Protein AF-A0A1D6HFB8-F1 (afdb_monomer_lite)

Structure (mmCIF, N/CA/C/O backbone):
data_AF-A0A1D6HFB8-F1
#
_entry.id   AF-A0A1D6HFB8-F1
#
loop_
_atom_site.group_PDB
_atom_site.id
_atom_site.type_symbol
_atom_site.label_atom_id
_atom_site.label_alt_id
_atom_site.label_comp_id
_atom_site.label_asym_id
_atom_site.label_entity_id
_atom_site.label_seq_id
_atom_site.pdbx_PDB_ins_code
_atom_site.Cartn_x
_atom_site.Cartn_y
_atom_site.Cartn_z
_atom_site.occupancy
_atom_site.B_iso_or_equiv
_atom_site.auth_seq_id
_atom_site.auth_comp_id
_atom_site.auth_asym_id
_atom_site.auth_atom_id
_atom_site.pdbx_PDB_model_num
ATOM 1 N N . MET A 1 1 ? 4.836 16.862 -77.302 1.00 34.31 1 MET A N 1
ATOM 2 C CA . MET A 1 1 ? 4.771 17.908 -76.260 1.00 34.31 1 MET A CA 1
ATOM 3 C C . MET A 1 1 ? 4.956 17.212 -74.924 1.00 34.31 1 MET A C 1
ATOM 5 O O . MET A 1 1 ? 3.984 16.736 -74.363 1.00 34.31 1 MET A O 1
ATOM 9 N N . GLU A 1 2 ? 6.198 17.083 -74.465 1.00 32.91 2 GLU A N 1
ATOM 10 C CA . GLU A 1 2 ? 6.518 16.544 -73.139 1.00 32.91 2 GLU A CA 1
ATOM 11 C C . GLU A 1 2 ? 7.225 17.653 -72.349 1.00 32.91 2 GLU A C 1
ATOM 13 O O . GLU A 1 2 ? 8.345 18.043 -72.669 1.00 32.91 2 GLU A O 1
ATOM 18 N N . GLY A 1 3 ? 6.527 18.226 -71.368 1.00 31.00 3 GLY A N 1
ATOM 19 C CA . GLY A 1 3 ? 7.112 18.951 -70.235 1.00 31.00 3 GLY A CA 1
ATOM 20 C C . GLY A 1 3 ? 6.939 18.051 -69.008 1.00 31.00 3 GLY A C 1
ATOM 21 O O . GLY A 1 3 ? 5.962 17.320 -68.930 1.00 31.00 3 GLY A O 1
ATOM 22 N N . GLY A 1 4 ? 7.825 17.964 -68.025 1.00 41.78 4 GLY A N 1
ATOM 23 C CA . GLY A 1 4 ? 8.786 18.934 -67.530 1.00 41.78 4 GLY A CA 1
ATOM 24 C C . GLY A 1 4 ? 8.629 18.981 -66.010 1.00 41.78 4 GLY A C 1
ATOM 25 O O . GLY A 1 4 ? 7.937 19.855 -65.517 1.00 41.78 4 GLY A O 1
ATOM 26 N N . VAL A 1 5 ? 9.241 18.049 -65.267 1.00 35.81 5 VAL A N 1
ATOM 27 C CA . VAL A 1 5 ? 9.418 18.145 -63.801 1.00 35.81 5 VAL A CA 1
ATOM 28 C C . VAL A 1 5 ? 10.736 17.464 -63.413 1.00 35.81 5 VAL A C 1
ATOM 30 O O . VAL A 1 5 ? 10.777 16.388 -62.830 1.00 35.81 5 VAL A O 1
ATOM 33 N N . GLY A 1 6 ? 11.847 18.096 -63.779 1.00 40.06 6 GLY A N 1
ATOM 34 C CA . GLY A 1 6 ? 13.171 17.784 -63.251 1.00 40.06 6 GLY A CA 1
ATOM 35 C C . GLY A 1 6 ? 13.701 19.012 -62.521 1.00 40.06 6 GLY A C 1
ATOM 36 O O . GLY A 1 6 ? 13.802 20.072 -63.139 1.00 40.06 6 GLY A O 1
ATOM 37 N N . ARG A 1 7 ? 14.044 18.839 -61.236 1.00 44.53 7 ARG A N 1
ATOM 38 C CA . ARG A 1 7 ? 14.712 19.768 -60.288 1.00 44.53 7 ARG A CA 1
ATOM 39 C C . ARG A 1 7 ? 13.840 20.229 -59.117 1.00 44.53 7 ARG A C 1
ATOM 41 O O . ARG A 1 7 ? 13.307 21.334 -59.131 1.00 44.53 7 ARG A O 1
ATOM 48 N N . ARG A 1 8 ? 13.816 19.428 -58.043 1.00 37.91 8 ARG A N 1
ATOM 49 C CA . ARG A 1 8 ? 13.690 19.928 -56.657 1.00 37.91 8 ARG A CA 1
ATOM 50 C C . ARG A 1 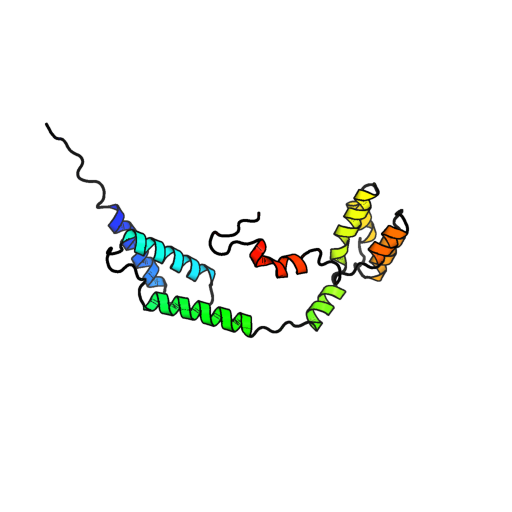8 ? 14.083 18.875 -55.606 1.00 37.91 8 ARG A C 1
ATOM 52 O O . ARG A 1 8 ? 13.259 18.549 -54.771 1.00 37.91 8 ARG A O 1
ATOM 59 N N . MET A 1 9 ? 15.307 18.332 -55.612 1.00 35.16 9 MET A N 1
ATOM 60 C CA . MET A 1 9 ? 15.781 17.499 -54.478 1.00 35.16 9 MET A CA 1
ATOM 61 C C . MET A 1 9 ? 17.287 17.589 -54.148 1.00 35.16 9 MET A C 1
ATOM 63 O O . MET A 1 9 ? 17.756 16.866 -53.282 1.00 35.16 9 MET A O 1
ATOM 67 N N . GLU A 1 10 ? 18.064 18.509 -54.733 1.00 40.97 10 GLU A N 1
ATOM 68 C CA . GLU A 1 10 ? 19.509 18.613 -54.417 1.00 40.97 10 GLU A CA 1
ATOM 69 C C . GLU A 1 10 ? 19.848 19.489 -53.191 1.00 40.97 10 GLU A C 1
ATOM 71 O O . GLU A 1 10 ? 20.940 19.391 -52.634 1.00 40.97 10 GLU A O 1
ATOM 76 N N . GLY A 1 11 ? 18.924 20.342 -52.732 1.00 34.06 11 GLY A N 1
ATOM 77 C CA . GLY A 1 11 ? 19.192 21.304 -51.650 1.00 34.06 11 GLY A CA 1
ATOM 78 C C . GLY A 1 11 ? 19.044 20.754 -50.225 1.00 34.06 11 GLY A C 1
ATOM 79 O O . GLY A 1 11 ? 19.740 21.204 -49.317 1.00 34.06 11 GLY A O 1
ATOM 80 N N . ALA A 1 12 ? 18.169 19.766 -50.012 1.00 37.91 12 ALA A N 1
ATOM 81 C CA . ALA A 1 12 ? 17.847 19.264 -48.671 1.00 37.91 12 ALA A CA 1
ATOM 82 C C . ALA A 1 12 ? 18.955 18.368 -48.082 1.00 37.91 12 ALA A C 1
ATOM 84 O O . ALA A 1 12 ? 19.241 18.439 -46.886 1.00 37.91 12 ALA A O 1
ATOM 85 N N . GLY A 1 13 ? 19.643 17.587 -48.925 1.00 35.38 13 GLY A N 1
ATOM 86 C CA . GLY A 1 13 ? 20.702 16.670 -48.485 1.00 35.38 13 GLY A CA 1
ATOM 87 C C . GLY A 1 13 ? 21.926 17.378 -47.893 1.00 35.38 13 GLY A C 1
ATOM 88 O O . GLY A 1 13 ? 22.500 16.907 -46.911 1.00 35.38 13 GLY A O 1
ATOM 89 N N . LYS A 1 14 ? 22.294 18.556 -48.419 1.00 40.31 14 LYS A N 1
ATOM 90 C CA . LYS A 1 14 ? 23.448 19.328 -47.917 1.00 40.31 14 LYS A CA 1
ATOM 91 C C . LYS A 1 14 ? 23.185 19.972 -46.551 1.00 40.31 14 LYS A C 1
ATOM 93 O O . LYS A 1 14 ? 24.098 20.057 -45.731 1.00 40.31 14 LYS A O 1
ATOM 98 N N . ALA A 1 15 ? 21.945 20.383 -46.278 1.00 37.03 15 ALA A N 1
ATOM 99 C CA . ALA A 1 15 ? 21.565 20.983 -44.998 1.00 37.03 15 ALA A CA 1
ATOM 100 C C . ALA A 1 15 ? 21.521 19.948 -43.857 1.00 37.03 15 ALA A C 1
ATOM 102 O O . ALA A 1 15 ? 21.996 20.226 -42.755 1.00 37.03 15 ALA A O 1
ATOM 103 N N . VAL A 1 16 ? 21.026 18.736 -44.135 1.00 38.97 16 VAL A N 1
ATOM 104 C CA . VAL A 1 16 ? 20.987 17.627 -43.165 1.00 38.97 16 VAL A CA 1
ATOM 105 C C . VAL A 1 16 ? 22.394 17.093 -42.878 1.00 38.97 16 VAL A C 1
ATOM 107 O O . VAL A 1 16 ? 22.760 16.953 -41.710 1.00 38.97 16 VAL A O 1
ATOM 110 N N . GLY A 1 17 ? 23.234 16.909 -43.906 1.00 36.25 17 GLY A N 1
ATOM 111 C CA . GLY A 1 17 ? 24.630 16.485 -43.730 1.00 36.25 17 GLY A CA 1
ATOM 112 C C . GLY A 1 17 ? 25.454 17.450 -42.863 1.00 36.25 17 GLY A C 1
ATOM 113 O O . GLY A 1 17 ? 26.211 17.019 -41.994 1.00 36.25 17 GLY A O 1
ATOM 114 N N . GLY A 1 18 ? 25.238 18.763 -43.013 1.00 36.00 18 GLY A N 1
ATOM 115 C CA . GLY A 1 18 ? 25.893 19.788 -42.189 1.00 36.00 18 GLY A CA 1
ATOM 116 C C . GLY A 1 18 ? 25.383 19.881 -40.742 1.00 36.00 18 GLY A C 1
ATOM 117 O O . GLY A 1 18 ? 26.093 20.384 -39.868 1.00 36.00 18 GLY A O 1
ATOM 118 N N . TRP A 1 19 ? 24.164 19.411 -40.459 1.00 39.03 19 TRP A N 1
ATOM 119 C CA . TRP A 1 19 ? 23.627 19.331 -39.094 1.00 39.03 19 TRP A CA 1
ATOM 120 C C . TRP A 1 19 ? 24.109 18.068 -38.368 1.00 39.03 19 TRP A C 1
ATOM 122 O O . TRP A 1 19 ? 24.468 18.139 -37.193 1.00 39.03 19 TRP A O 1
ATOM 132 N N . VAL A 1 20 ? 24.207 16.939 -39.079 1.00 40.78 20 VAL A N 1
ATOM 133 C CA . VAL A 1 20 ? 24.751 15.675 -38.554 1.00 40.78 20 VAL A CA 1
ATOM 134 C C . VAL A 1 20 ? 26.257 15.786 -38.283 1.00 40.78 20 VAL A C 1
ATOM 136 O O . VAL A 1 20 ? 26.698 15.424 -37.192 1.00 40.78 20 VAL A O 1
ATOM 139 N N . GLY A 1 21 ? 27.035 16.376 -39.201 1.00 35.72 21 GLY A N 1
ATOM 140 C CA . GLY A 1 21 ? 28.486 16.554 -39.037 1.00 35.72 21 GLY A CA 1
ATOM 141 C C . GLY A 1 21 ? 28.866 17.385 -37.805 1.00 35.72 21 GLY A C 1
ATOM 142 O O . GLY A 1 21 ? 29.677 16.952 -36.989 1.00 35.72 21 GLY A O 1
ATOM 143 N N . ARG A 1 22 ? 28.189 18.523 -37.585 1.00 43.53 22 ARG A N 1
ATOM 144 C CA . ARG A 1 22 ? 28.411 19.369 -36.394 1.00 43.53 22 ARG A CA 1
ATOM 145 C C . ARG A 1 22 ? 27.958 18.723 -35.083 1.00 43.53 22 ARG A C 1
ATOM 147 O O . ARG A 1 22 ? 28.459 19.083 -34.021 1.00 43.53 22 ARG A O 1
ATOM 154 N N . ARG A 1 23 ? 27.018 17.772 -35.125 1.00 38.03 23 ARG A N 1
ATOM 155 C CA . ARG A 1 23 ? 26.550 17.054 -33.928 1.00 38.03 23 ARG A CA 1
ATOM 156 C C . ARG A 1 23 ? 27.506 15.930 -33.520 1.00 38.03 23 ARG A C 1
ATOM 158 O O . ARG A 1 23 ? 27.605 15.642 -32.330 1.00 38.03 23 ARG A O 1
ATOM 165 N N . MET A 1 24 ? 28.234 15.345 -34.477 1.00 34.62 24 MET A N 1
ATOM 166 C CA . MET A 1 24 ? 29.246 14.317 -34.210 1.00 34.62 24 MET A CA 1
ATOM 167 C C . MET A 1 24 ? 30.547 14.888 -33.619 1.00 34.62 24 MET A C 1
ATOM 169 O O . MET A 1 24 ? 31.111 14.266 -32.723 1.00 34.62 24 MET A O 1
ATOM 173 N N . GLU A 1 25 ? 30.981 16.094 -34.005 1.00 43.09 25 GLU A N 1
ATOM 174 C CA . GLU A 1 25 ? 32.166 16.748 -33.404 1.00 43.09 25 GLU A CA 1
ATOM 175 C C . GLU A 1 25 ? 32.006 17.042 -31.898 1.00 43.09 25 GLU A C 1
ATOM 177 O O . GLU A 1 25 ? 32.984 17.047 -31.152 1.00 43.09 25 GLU A O 1
ATOM 182 N N . GLY A 1 26 ? 30.773 17.204 -31.409 1.00 38.12 26 GLY A N 1
ATOM 183 C CA . GLY A 1 26 ? 30.481 17.353 -29.977 1.00 38.12 26 GLY A CA 1
ATOM 184 C C . GLY A 1 26 ? 30.463 16.042 -29.175 1.00 38.12 26 GLY A C 1
ATOM 185 O O . GLY A 1 26 ? 30.372 16.085 -27.947 1.00 38.12 26 GLY A O 1
ATOM 186 N N . ALA A 1 27 ? 30.532 14.874 -29.827 1.00 39.59 27 ALA A N 1
ATOM 187 C CA . ALA A 1 27 ? 30.430 13.566 -29.171 1.00 39.59 27 ALA A CA 1
ATOM 188 C C . ALA A 1 27 ? 31.741 13.103 -28.505 1.00 39.59 27 ALA A C 1
ATOM 190 O O . ALA A 1 27 ? 31.708 12.251 -27.619 1.00 39.59 27 ALA A O 1
ATOM 191 N N . GLY A 1 28 ? 32.885 13.704 -28.855 1.00 36.69 28 GLY A N 1
ATOM 192 C CA . GLY A 1 28 ? 34.204 13.338 -28.319 1.00 36.69 28 GLY A CA 1
ATOM 193 C C . GLY A 1 28 ? 34.454 13.686 -26.842 1.00 36.69 28 GLY A C 1
ATOM 194 O O . GLY A 1 28 ? 35.531 13.392 -26.334 1.00 36.69 28 GLY A O 1
ATOM 195 N N . LYS A 1 29 ? 33.498 14.315 -26.138 1.00 39.41 29 LYS A N 1
ATOM 196 C CA . LYS A 1 29 ? 33.656 14.767 -24.737 1.00 39.41 29 LYS A CA 1
ATOM 197 C C . LYS A 1 29 ? 32.616 14.224 -23.744 1.00 39.41 29 LYS A C 1
ATOM 199 O O . LYS A 1 29 ? 32.528 14.735 -22.632 1.00 39.41 29 LYS A O 1
ATOM 204 N N . ALA A 1 30 ? 31.829 13.207 -24.093 1.00 35.41 30 AL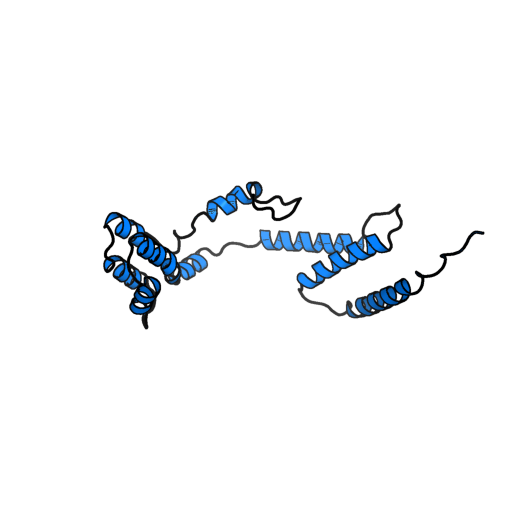A A N 1
ATOM 205 C CA . ALA A 1 30 ? 30.794 12.680 -23.197 1.00 35.41 30 ALA A CA 1
ATOM 206 C C . ALA A 1 30 ? 31.256 11.410 -22.460 1.00 35.41 30 ALA A C 1
ATOM 208 O O . ALA A 1 30 ? 30.905 10.292 -22.827 1.00 35.41 30 ALA A O 1
ATOM 209 N N . VAL A 1 31 ? 32.033 11.595 -21.392 1.00 40.12 31 VAL A N 1
ATOM 210 C CA . VAL A 1 31 ? 32.199 10.584 -20.341 1.00 40.12 31 VAL A CA 1
ATOM 211 C C . VAL A 1 31 ? 31.047 10.786 -19.355 1.00 40.12 31 VAL A C 1
ATOM 213 O O . VAL A 1 31 ? 31.065 11.749 -18.596 1.00 40.12 31 VAL A O 1
ATOM 216 N N . GLY A 1 32 ? 30.026 9.924 -19.388 1.00 37.16 32 GLY A N 1
ATOM 217 C CA . GLY A 1 32 ? 28.976 9.922 -18.359 1.00 37.16 32 GLY A CA 1
ATOM 218 C C . GLY A 1 32 ? 27.579 9.513 -18.829 1.00 37.16 32 GLY A C 1
ATOM 219 O O . GLY A 1 32 ? 26.815 10.336 -19.311 1.00 37.16 32 GLY A O 1
ATOM 220 N N . GLY A 1 33 ? 27.239 8.238 -18.628 1.00 46.66 33 GLY A N 1
ATOM 221 C CA . GLY A 1 33 ? 26.017 7.817 -17.923 1.00 46.66 33 GLY A CA 1
ATOM 222 C C . GLY A 1 33 ? 24.604 8.114 -18.450 1.00 46.66 33 GLY A C 1
ATOM 223 O O . GLY A 1 33 ? 23.672 7.647 -17.806 1.00 46.66 33 GLY A O 1
ATOM 224 N N . ASP A 1 34 ? 24.385 8.812 -19.564 1.00 39.59 34 ASP A N 1
ATOM 225 C CA . ASP A 1 34 ? 23.015 9.130 -20.007 1.00 39.59 34 ASP A CA 1
ATOM 226 C C . ASP A 1 34 ? 22.419 8.072 -20.957 1.00 39.59 34 ASP A C 1
ATOM 228 O O . ASP A 1 34 ? 22.533 8.166 -22.184 1.00 39.59 34 ASP A O 1
ATOM 232 N N . CYS A 1 35 ? 21.693 7.092 -20.396 1.00 42.91 35 CYS A N 1
ATOM 233 C CA . CYS A 1 35 ? 20.922 6.086 -21.152 1.00 42.91 35 CYS A CA 1
ATOM 234 C C . CYS A 1 35 ? 19.976 6.712 -22.198 1.00 42.91 35 CYS A C 1
ATOM 236 O O . CYS A 1 35 ? 19.821 6.178 -23.298 1.00 42.91 35 CYS A O 1
ATOM 238 N N . GLY A 1 36 ? 19.380 7.872 -21.895 1.00 41.22 36 GLY A N 1
ATOM 239 C CA . GLY A 1 36 ? 18.463 8.565 -22.809 1.00 41.22 36 GLY A CA 1
ATOM 240 C C . GLY A 1 36 ? 19.144 9.093 -24.075 1.00 41.22 36 GLY A C 1
ATOM 241 O O . GLY A 1 36 ? 18.553 9.091 -25.155 1.00 41.22 36 GLY A O 1
ATOM 242 N N . ARG A 1 37 ? 20.419 9.488 -23.986 1.00 46.97 37 ARG A N 1
ATOM 243 C CA . ARG A 1 37 ? 21.161 10.039 -25.127 1.00 46.97 37 ARG A CA 1
ATOM 244 C C . ARG A 1 37 ? 21.654 8.942 -26.070 1.00 46.97 37 ARG A C 1
ATOM 246 O O . ARG A 1 37 ? 21.702 9.162 -27.277 1.00 46.97 37 ARG A O 1
ATOM 253 N N . MET A 1 38 ? 21.938 7.750 -25.543 1.00 49.81 38 MET A N 1
ATOM 254 C CA . MET A 1 38 ? 22.257 6.561 -26.343 1.00 49.81 38 MET A CA 1
ATOM 255 C C . MET A 1 38 ? 21.036 5.994 -27.077 1.00 49.81 38 MET A C 1
ATOM 257 O O . MET A 1 38 ? 21.161 5.642 -28.247 1.00 49.81 38 MET A O 1
ATOM 261 N N . ALA A 1 39 ? 19.849 5.987 -26.459 1.00 47.62 39 ALA A N 1
ATOM 262 C CA . ALA A 1 39 ? 18.610 5.610 -27.149 1.00 47.62 39 ALA A CA 1
ATOM 263 C C . ALA A 1 39 ? 18.302 6.555 -28.327 1.00 47.62 39 ALA A C 1
ATOM 265 O O . ALA A 1 39 ? 17.954 6.105 -29.419 1.00 47.62 39 ALA A O 1
ATOM 266 N N . LEU A 1 40 ? 18.529 7.863 -28.144 1.00 47.38 40 LEU A N 1
ATOM 267 C CA . LEU A 1 40 ? 18.374 8.862 -29.205 1.00 47.38 40 LEU A CA 1
ATOM 268 C C . LEU A 1 40 ? 19.407 8.685 -30.336 1.00 47.38 40 LEU A C 1
ATOM 270 O O . LEU A 1 40 ? 19.080 8.869 -31.507 1.00 47.38 40 LEU A O 1
ATOM 274 N N . MET A 1 41 ? 20.641 8.285 -30.004 1.00 52.72 41 MET A N 1
ATOM 275 C CA . MET A 1 41 ? 21.682 7.944 -30.986 1.00 52.72 41 MET A CA 1
ATOM 276 C C . MET A 1 41 ? 21.326 6.675 -31.772 1.00 52.72 41 MET A C 1
ATOM 278 O O . MET A 1 41 ? 21.508 6.652 -32.987 1.00 52.72 41 MET A O 1
ATOM 282 N N . ALA A 1 42 ? 20.765 5.652 -31.119 1.00 51.22 42 ALA A N 1
ATOM 283 C CA . ALA A 1 42 ? 20.301 4.432 -31.782 1.00 51.22 42 ALA A CA 1
ATOM 284 C C . ALA A 1 42 ? 19.118 4.702 -32.730 1.00 51.22 42 ALA A C 1
ATOM 286 O O . ALA A 1 42 ? 19.128 4.241 -33.871 1.00 51.22 42 ALA A O 1
ATOM 287 N N . ALA A 1 43 ? 18.149 5.524 -32.310 1.00 52.44 43 ALA A N 1
ATOM 288 C CA . ALA A 1 43 ? 17.046 5.963 -33.168 1.00 52.44 43 ALA A CA 1
ATOM 289 C C . ALA A 1 43 ? 17.540 6.801 -34.364 1.00 52.44 43 ALA A C 1
ATOM 291 O O . ALA A 1 43 ? 17.085 6.610 -35.492 1.00 52.44 43 ALA A O 1
ATOM 292 N N . SER A 1 44 ? 18.524 7.682 -34.145 1.00 52.25 44 SER A N 1
ATOM 293 C CA . SER A 1 44 ? 19.143 8.479 -35.211 1.00 52.25 44 SER A CA 1
ATOM 294 C C . SER A 1 44 ? 19.959 7.631 -36.193 1.00 52.25 44 SER A C 1
ATOM 296 O O . SER A 1 44 ? 20.000 7.957 -37.378 1.00 52.25 44 SER A O 1
ATOM 298 N N . ALA A 1 45 ? 20.602 6.556 -35.729 1.00 50.94 45 ALA A N 1
ATOM 299 C CA . ALA A 1 45 ? 21.344 5.628 -36.581 1.00 50.94 45 ALA A CA 1
ATOM 300 C C . ALA A 1 45 ? 20.403 4.804 -37.473 1.00 50.94 45 ALA A C 1
ATOM 302 O O . ALA A 1 45 ? 20.685 4.628 -38.658 1.00 50.94 45 ALA A O 1
ATOM 303 N N . ASN A 1 46 ? 19.246 4.395 -36.943 1.00 50.91 46 ASN A N 1
ATOM 304 C CA . ASN A 1 46 ? 18.210 3.720 -37.726 1.00 50.91 46 ASN A CA 1
ATOM 305 C C . ASN A 1 46 ? 17.671 4.632 -38.846 1.00 50.91 46 ASN A C 1
ATOM 307 O O . ASN A 1 46 ? 17.551 4.206 -39.992 1.00 50.91 46 ASN A O 1
ATOM 311 N N . LEU A 1 47 ? 17.451 5.922 -38.550 1.00 49.41 47 LEU A N 1
ATOM 312 C CA . LEU A 1 47 ? 17.064 6.920 -39.557 1.00 49.41 47 LEU A CA 1
ATOM 313 C C . LEU A 1 47 ? 18.135 7.127 -40.643 1.00 49.41 47 LEU A C 1
ATOM 315 O O . LEU A 1 47 ? 17.795 7.344 -41.802 1.00 49.41 47 LEU A O 1
ATOM 319 N N . HIS A 1 48 ? 19.422 7.052 -40.288 1.00 44.22 48 HIS A N 1
ATOM 320 C CA . HIS A 1 48 ? 20.528 7.211 -41.235 1.00 44.22 48 HIS A CA 1
ATOM 321 C C . HIS A 1 48 ? 20.704 5.985 -42.149 1.00 44.22 48 HIS A C 1
ATOM 323 O O . HIS A 1 48 ? 20.957 6.156 -43.338 1.00 44.22 48 HIS A O 1
ATOM 329 N N . CYS A 1 49 ? 20.512 4.763 -41.636 1.00 43.50 49 CYS A N 1
ATOM 330 C CA . CYS A 1 49 ? 20.476 3.544 -42.459 1.00 43.50 49 CYS A CA 1
ATOM 331 C C . CYS A 1 49 ? 19.304 3.552 -43.450 1.00 43.50 49 CYS A C 1
ATOM 333 O O . CYS A 1 49 ? 19.491 3.186 -44.606 1.00 43.50 49 CYS A O 1
ATOM 335 N N . ILE A 1 50 ? 18.127 4.029 -43.031 1.00 51.94 50 ILE A N 1
ATOM 336 C CA . ILE A 1 50 ? 16.959 4.181 -43.915 1.00 51.94 50 ILE A CA 1
ATOM 337 C C . ILE A 1 50 ? 17.201 5.262 -44.983 1.00 51.94 50 ILE A C 1
ATOM 339 O O . ILE A 1 50 ? 16.763 5.110 -46.119 1.00 51.94 50 ILE A O 1
ATOM 343 N N . ALA A 1 51 ? 17.898 6.349 -44.637 1.00 47.84 51 ALA A N 1
ATOM 344 C CA . ALA A 1 51 ? 18.103 7.485 -45.537 1.00 47.84 51 ALA A CA 1
ATOM 345 C C . ALA A 1 51 ? 19.301 7.342 -46.501 1.00 47.84 51 ALA A C 1
ATOM 347 O O . ALA A 1 51 ? 19.313 8.017 -47.528 1.00 47.84 51 ALA A O 1
ATOM 348 N N . TYR A 1 52 ? 20.301 6.505 -46.188 1.00 48.16 52 TYR A N 1
ATOM 349 C CA . TYR A 1 52 ? 21.575 6.447 -46.929 1.00 48.16 52 TYR A CA 1
ATOM 350 C C . TYR A 1 52 ? 22.142 5.027 -47.153 1.00 48.16 52 TYR A C 1
ATOM 352 O O . TYR A 1 52 ? 23.309 4.893 -47.517 1.00 48.16 52 TYR A O 1
ATOM 360 N N . GLY A 1 53 ? 21.368 3.963 -46.918 1.00 43.50 53 GLY A N 1
ATOM 361 C CA . GLY A 1 53 ? 21.840 2.578 -47.031 1.00 43.50 53 GLY A CA 1
ATOM 362 C C . GLY A 1 53 ? 21.907 2.038 -48.466 1.00 43.50 53 GLY A C 1
ATOM 363 O O . GLY A 1 53 ? 20.912 2.048 -49.185 1.00 43.50 53 GLY A O 1
ATOM 364 N N . ASP A 1 54 ? 23.077 1.516 -48.842 1.00 44.88 54 ASP A N 1
ATOM 365 C CA . ASP A 1 54 ? 23.285 0.600 -49.970 1.00 44.88 54 ASP A CA 1
ATOM 366 C C . ASP A 1 54 ? 22.429 -0.676 -49.765 1.00 44.88 54 ASP A C 1
ATOM 368 O O . ASP A 1 54 ? 22.527 -1.295 -48.696 1.00 44.88 54 ASP A O 1
ATOM 372 N N . PRO A 1 55 ? 21.564 -1.072 -50.722 1.00 47.22 55 PRO A N 1
ATOM 373 C CA . PRO A 1 55 ? 20.627 -2.186 -50.553 1.00 47.22 55 PRO A CA 1
ATOM 374 C C . PRO A 1 55 ? 21.286 -3.558 -50.317 1.00 47.22 55 PRO A C 1
ATOM 376 O O . PRO A 1 55 ? 20.593 -4.476 -49.877 1.00 47.22 55 PRO A O 1
ATOM 379 N N . GLU A 1 56 ? 22.593 -3.723 -50.550 1.00 47.56 56 GLU A N 1
ATOM 380 C CA . GLU A 1 56 ? 23.274 -5.019 -50.386 1.00 47.56 56 GLU A CA 1
ATOM 381 C C . GLU A 1 56 ? 23.903 -5.271 -49.003 1.00 47.56 56 GLU A C 1
ATOM 383 O O . GLU A 1 56 ? 24.199 -6.420 -48.670 1.00 47.56 56 GLU A O 1
ATOM 388 N N . GLN A 1 57 ? 24.073 -4.260 -48.144 1.00 54.16 57 GLN A N 1
ATOM 389 C CA . GLN A 1 57 ? 24.692 -4.439 -46.819 1.00 54.16 57 GLN A CA 1
ATOM 390 C C . GLN A 1 57 ? 23.866 -3.808 -45.700 1.00 54.16 57 GLN A C 1
ATOM 392 O O . GLN A 1 57 ? 24.352 -2.974 -44.939 1.00 54.16 57 GLN A O 1
ATOM 397 N N . ASN A 1 58 ? 22.619 -4.266 -45.562 1.00 48.53 58 ASN A N 1
ATOM 398 C CA . ASN A 1 58 ? 21.695 -3.933 -44.473 1.00 48.53 58 ASN A CA 1
ATOM 399 C C . ASN A 1 58 ? 22.183 -4.447 -43.094 1.00 48.53 58 ASN A C 1
ATOM 401 O O . ASN A 1 58 ? 21.539 -5.263 -42.433 1.00 48.53 58 ASN A O 1
ATOM 405 N N . ARG A 1 59 ? 23.378 -4.032 -42.669 1.00 58.78 59 ARG A N 1
ATOM 406 C CA . ARG A 1 59 ? 24.003 -4.379 -41.396 1.00 58.78 59 ARG A CA 1
ATOM 407 C C . ARG A 1 59 ? 24.620 -3.113 -40.817 1.00 58.78 59 ARG A C 1
ATOM 409 O O . ARG A 1 59 ? 25.460 -2.475 -41.443 1.00 58.78 59 ARG A O 1
ATOM 416 N N . ALA A 1 60 ? 24.191 -2.752 -39.612 1.00 60.69 60 ALA A N 1
ATOM 417 C CA . ALA A 1 60 ? 24.738 -1.606 -38.899 1.00 60.69 60 ALA A CA 1
ATOM 418 C C . ALA A 1 60 ? 26.278 -1.710 -38.772 1.00 60.69 60 ALA A C 1
ATOM 420 O O . ALA A 1 60 ? 26.813 -2.824 -38.694 1.00 60.69 60 ALA A O 1
ATOM 421 N N . PRO A 1 61 ? 27.005 -0.575 -38.724 1.00 78.12 61 PRO A N 1
ATOM 422 C CA . PRO A 1 61 ? 28.459 -0.585 -38.628 1.00 78.12 61 PRO A CA 1
ATOM 423 C C . PRO A 1 61 ? 28.919 -1.385 -37.404 1.00 78.12 61 PRO A C 1
ATOM 425 O O . PRO A 1 61 ? 28.413 -1.178 -36.302 1.00 78.12 61 PRO A O 1
ATOM 428 N N . LYS A 1 62 ? 29.912 -2.268 -37.573 1.00 74.12 62 LYS A N 1
ATOM 429 C CA . LYS A 1 62 ? 30.414 -3.148 -36.500 1.00 74.12 62 LYS A CA 1
ATOM 430 C C . LYS A 1 62 ? 30.708 -2.417 -35.169 1.00 74.12 62 LYS A C 1
ATOM 432 O O . LYS A 1 62 ? 30.234 -2.898 -34.146 1.00 74.12 62 LYS A O 1
ATOM 437 N N . PRO A 1 63 ? 31.349 -1.226 -35.147 1.00 78.31 63 PRO A N 1
ATOM 438 C CA . PRO A 1 63 ? 31.580 -0.490 -33.898 1.00 78.31 63 PRO A CA 1
ATOM 439 C C . PRO A 1 63 ? 30.294 -0.094 -33.158 1.00 78.31 63 PRO A C 1
ATOM 441 O O . PRO A 1 63 ? 30.281 -0.027 -31.931 1.00 78.31 63 PRO A O 1
ATOM 444 N N . PHE A 1 64 ? 29.205 0.161 -33.890 1.00 76.19 64 PHE A N 1
ATOM 445 C CA . PHE A 1 64 ? 27.902 0.476 -33.306 1.00 76.19 64 PHE A CA 1
ATOM 446 C C . PHE A 1 64 ? 27.251 -0.769 -32.697 1.00 76.19 64 PHE A C 1
ATOM 448 O O . PHE A 1 64 ? 26.774 -0.721 -31.565 1.00 76.19 64 PHE A O 1
ATOM 455 N N . VAL A 1 65 ? 27.276 -1.893 -33.420 1.00 77.12 65 VAL A N 1
ATOM 456 C CA . VAL A 1 65 ? 26.750 -3.179 -32.934 1.00 77.12 65 VAL A CA 1
ATOM 457 C C . VAL A 1 65 ? 27.505 -3.632 -31.683 1.00 77.12 65 VAL A C 1
ATOM 459 O O . VAL A 1 65 ? 26.884 -4.039 -30.703 1.00 77.12 65 VAL A O 1
ATOM 462 N N . ASP A 1 66 ? 28.829 -3.487 -31.674 1.00 78.00 66 ASP A N 1
ATOM 463 C CA . ASP A 1 66 ? 29.673 -3.828 -30.529 1.00 78.00 66 ASP A CA 1
ATOM 464 C C . ASP A 1 66 ? 29.365 -2.927 -29.319 1.00 78.00 66 ASP A C 1
ATOM 466 O O . ASP A 1 66 ? 29.198 -3.423 -28.205 1.00 78.00 66 ASP A O 1
ATOM 470 N N . ALA A 1 67 ? 29.206 -1.612 -29.524 1.00 76.00 67 ALA A N 1
ATOM 471 C CA . ALA A 1 67 ? 28.827 -0.681 -28.459 1.00 76.00 67 ALA A CA 1
ATOM 472 C C . ALA A 1 67 ? 27.441 -0.994 -27.866 1.00 76.00 67 ALA A C 1
ATOM 474 O O . ALA A 1 67 ? 27.274 -0.985 -26.645 1.00 76.00 67 ALA A O 1
ATOM 475 N N . TYR A 1 68 ? 26.461 -1.316 -28.713 1.00 77.75 68 TYR A N 1
ATOM 476 C CA . TYR A 1 68 ? 25.119 -1.705 -28.283 1.00 77.75 68 TYR A CA 1
ATOM 477 C C . TYR A 1 68 ? 25.124 -3.027 -27.503 1.00 77.75 68 TYR A C 1
ATOM 479 O O . TYR A 1 68 ? 24.566 -3.104 -26.408 1.00 77.75 68 TYR A O 1
ATOM 487 N N . ASN A 1 69 ? 25.822 -4.047 -28.006 1.00 83.56 69 ASN A N 1
ATOM 488 C CA . ASN A 1 69 ? 25.948 -5.337 -27.327 1.00 83.56 69 ASN A CA 1
ATOM 489 C C . ASN A 1 69 ? 26.665 -5.212 -25.977 1.00 83.56 69 ASN A C 1
ATOM 491 O O . ASN A 1 69 ? 26.244 -5.842 -25.007 1.00 83.56 69 ASN A O 1
ATOM 495 N N . ASN A 1 70 ? 27.692 -4.362 -25.888 1.00 85.31 70 ASN A N 1
ATOM 496 C CA . ASN A 1 70 ? 28.383 -4.057 -24.633 1.00 85.31 70 ASN A CA 1
ATOM 497 C C . ASN A 1 70 ? 27.475 -3.341 -23.622 1.00 85.31 70 ASN A C 1
ATOM 499 O O . ASN A 1 70 ? 27.549 -3.595 -22.420 1.00 85.31 70 ASN A O 1
ATOM 503 N N . PHE A 1 71 ? 26.597 -2.454 -24.090 1.00 86.12 71 PHE A N 1
ATOM 504 C CA . PHE A 1 71 ? 25.607 -1.811 -23.230 1.00 86.12 71 PHE A CA 1
ATOM 505 C C . PHE A 1 71 ? 24.579 -2.819 -22.695 1.00 86.12 71 PHE A C 1
ATOM 507 O O . PHE A 1 71 ? 24.297 -2.836 -21.492 1.00 86.12 71 PHE A O 1
ATOM 514 N N . LEU A 1 72 ? 24.042 -3.680 -23.565 1.00 83.75 72 LEU A N 1
ATOM 515 C CA . LEU A 1 72 ? 23.081 -4.711 -23.173 1.00 83.75 72 LEU A CA 1
ATOM 516 C C . LEU A 1 72 ? 23.690 -5.719 -22.193 1.00 83.75 72 LEU A C 1
ATOM 518 O O . LEU A 1 72 ? 23.047 -6.068 -21.201 1.00 83.75 72 LEU A O 1
ATOM 5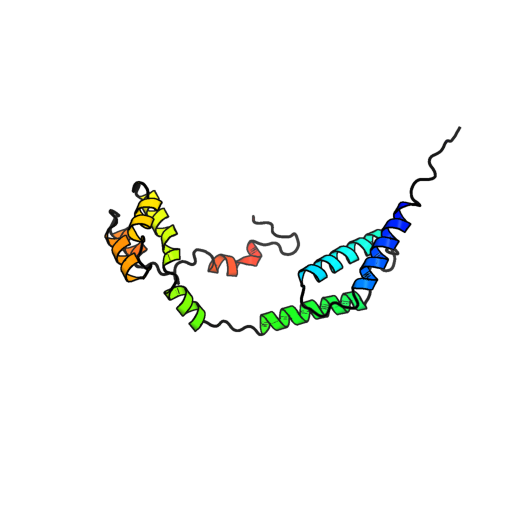22 N N . SER A 1 73 ? 24.926 -6.167 -22.435 1.00 81.06 73 SER A N 1
ATOM 523 C CA . SER A 1 73 ? 25.622 -7.094 -21.537 1.00 81.06 73 SER A CA 1
ATOM 524 C C . SER A 1 73 ? 25.870 -6.461 -20.169 1.00 81.06 73 SER A C 1
ATOM 526 O O . SER A 1 73 ? 25.463 -7.038 -19.164 1.00 81.06 73 SER A O 1
ATOM 528 N N . SER A 1 74 ? 26.402 -5.236 -20.128 1.00 84.25 74 SER A N 1
ATOM 529 C CA . SER A 1 74 ? 26.635 -4.490 -18.885 1.00 84.25 74 SER A CA 1
ATOM 530 C C . SER A 1 74 ? 25.346 -4.258 -18.088 1.00 84.25 74 SER A C 1
ATOM 532 O O . SER A 1 74 ? 25.309 -4.459 -16.873 1.00 84.25 74 SER A O 1
ATOM 534 N N . SER A 1 75 ? 24.251 -3.904 -18.767 1.00 84.38 75 SER A N 1
ATOM 535 C CA . SER A 1 75 ? 22.943 -3.702 -18.129 1.00 84.38 75 SER A CA 1
ATOM 536 C C . SER A 1 75 ? 22.404 -5.000 -17.527 1.00 84.38 75 SER A C 1
ATOM 538 O O . SER A 1 75 ? 21.962 -5.019 -16.377 1.00 84.38 75 SER A O 1
ATOM 540 N N . ARG A 1 76 ? 22.504 -6.108 -18.270 1.00 84.12 76 ARG A N 1
ATOM 541 C CA . ARG A 1 76 ? 22.106 -7.438 -17.798 1.00 84.12 76 ARG A CA 1
ATOM 542 C C . ARG A 1 76 ? 22.930 -7.880 -16.594 1.00 84.12 76 ARG A C 1
ATOM 544 O O . ARG A 1 76 ? 22.360 -8.368 -15.621 1.00 84.12 76 ARG A O 1
ATOM 551 N N . ASP A 1 77 ? 24.243 -7.692 -16.641 1.00 85.00 77 ASP A N 1
ATOM 552 C CA . ASP A 1 77 ? 25.146 -8.079 -15.558 1.00 85.00 77 ASP A CA 1
ATOM 553 C C . ASP A 1 77 ? 24.887 -7.241 -14.301 1.00 85.00 77 ASP A C 1
ATOM 555 O O . ASP A 1 77 ? 24.858 -7.771 -13.187 1.00 85.00 77 ASP A O 1
ATOM 559 N N . LYS A 1 78 ? 24.580 -5.951 -14.473 1.00 83.94 78 LYS A N 1
ATOM 560 C CA . LYS A 1 78 ? 24.178 -5.064 -13.380 1.00 83.94 78 LYS A CA 1
ATOM 561 C C . LYS A 1 78 ? 22.867 -5.506 -12.731 1.00 83.94 78 LYS A C 1
ATOM 563 O O . LYS A 1 78 ? 22.814 -5.578 -11.507 1.00 83.94 78 LYS A O 1
ATOM 568 N N . CYS A 1 79 ? 21.833 -5.818 -13.514 1.00 83.81 79 CYS A N 1
ATOM 569 C CA . CYS A 1 79 ? 20.570 -6.348 -12.987 1.00 83.81 79 CYS A CA 1
ATOM 570 C C . CYS A 1 79 ? 20.773 -7.694 -12.281 1.00 83.81 79 CYS A C 1
ATOM 572 O O . CYS A 1 79 ? 20.231 -7.904 -11.200 1.00 83.81 79 CYS A O 1
ATOM 574 N N . ARG A 1 80 ? 21.603 -8.577 -12.846 1.00 84.12 80 ARG A N 1
ATOM 575 C CA . ARG A 1 80 ? 21.908 -9.895 -12.275 1.00 84.12 80 ARG A CA 1
ATOM 576 C C . ARG A 1 80 ? 22.624 -9.806 -10.928 1.00 84.12 80 ARG A C 1
ATOM 578 O O . ARG A 1 80 ? 22.387 -10.637 -10.061 1.00 84.12 80 ARG A O 1
ATOM 585 N N . ASN A 1 81 ? 23.497 -8.817 -10.748 1.00 82.38 81 ASN A N 1
ATOM 586 C CA . ASN A 1 81 ? 24.284 -8.659 -9.525 1.00 82.38 81 A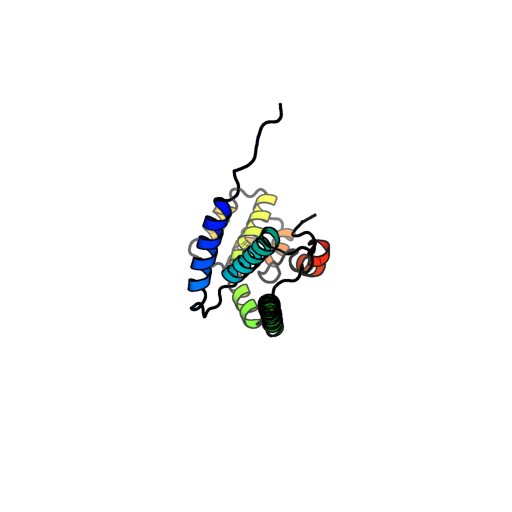SN A CA 1
ATOM 587 C C . ASN A 1 81 ? 23.597 -7.787 -8.451 1.00 82.38 81 ASN A C 1
ATOM 589 O O . ASN A 1 81 ? 24.237 -7.356 -7.491 1.00 82.38 81 ASN A O 1
ATOM 593 N N . ARG A 1 82 ? 22.299 -7.486 -8.593 1.00 80.56 82 ARG A N 1
ATOM 594 C CA . ARG A 1 82 ? 21.518 -6.799 -7.554 1.00 80.56 82 ARG A CA 1
ATOM 595 C C . ARG A 1 82 ? 20.898 -7.829 -6.620 1.00 80.56 82 ARG A C 1
ATOM 597 O O . ARG A 1 82 ? 20.171 -8.713 -7.054 1.00 80.56 82 ARG A O 1
ATOM 604 N N . LYS A 1 83 ? 21.165 -7.676 -5.325 1.00 86.25 83 LYS A N 1
ATOM 605 C CA . LYS A 1 83 ? 20.479 -8.412 -4.261 1.00 86.25 83 LYS A CA 1
ATOM 606 C C . LYS A 1 83 ? 19.431 -7.510 -3.624 1.00 86.25 83 LYS A C 1
ATOM 608 O O . LYS A 1 83 ? 19.680 -6.316 -3.444 1.00 86.25 83 LYS A O 1
ATOM 613 N N . VAL A 1 84 ? 18.275 -8.081 -3.308 1.00 87.19 84 VAL A N 1
ATOM 614 C CA . VAL A 1 84 ? 17.221 -7.386 -2.566 1.00 87.19 84 VAL A CA 1
ATOM 615 C C . VAL A 1 84 ? 17.687 -7.202 -1.122 1.00 87.19 84 VAL A C 1
ATOM 617 O O . VAL A 1 84 ? 18.274 -8.110 -0.538 1.00 87.19 84 VAL A O 1
ATOM 620 N N . ASN A 1 85 ? 17.471 -6.010 -0.564 1.00 92.06 85 ASN A N 1
ATOM 621 C CA . ASN A 1 85 ? 17.691 -5.748 0.855 1.00 92.06 85 ASN A CA 1
ATOM 622 C C . ASN A 1 85 ? 16.339 -5.799 1.568 1.00 92.06 85 ASN A C 1
ATOM 624 O O . ASN A 1 85 ? 15.637 -4.795 1.643 1.00 92.06 85 ASN A O 1
ATOM 628 N N . GLU A 1 86 ? 15.980 -6.988 2.038 1.00 90.62 86 GLU A N 1
ATOM 629 C CA . GLU A 1 86 ? 14.672 -7.251 2.642 1.00 90.62 86 GLU A CA 1
ATOM 630 C C . GLU A 1 86 ? 14.468 -6.477 3.949 1.00 90.62 86 GLU A C 1
ATOM 632 O O . GLU A 1 86 ? 13.390 -5.932 4.150 1.00 90.62 86 GLU A O 1
ATOM 637 N N . SER A 1 87 ? 15.507 -6.344 4.786 1.00 89.69 87 SER A N 1
ATOM 638 C CA . SER A 1 87 ? 15.416 -5.618 6.068 1.00 89.69 87 SER A CA 1
ATOM 639 C C . SER A 1 87 ? 15.012 -4.166 5.856 1.00 89.69 87 SER A C 1
ATOM 641 O O . SER A 1 87 ? 14.063 -3.692 6.467 1.00 89.69 87 SER A O 1
ATOM 643 N N . ARG A 1 88 ? 15.681 -3.471 4.926 1.00 89.25 88 ARG A N 1
ATOM 644 C CA . ARG A 1 88 ? 15.354 -2.068 4.644 1.00 89.25 88 ARG A CA 1
ATOM 645 C C . ARG A 1 88 ? 13.956 -1.898 4.065 1.00 89.25 88 ARG A C 1
ATOM 647 O O . ARG A 1 88 ? 13.274 -0.953 4.424 1.00 89.25 88 ARG A O 1
ATOM 654 N N . LEU A 1 89 ? 13.528 -2.813 3.194 1.00 88.25 89 LEU A N 1
ATOM 655 C CA . LEU A 1 89 ? 12.171 -2.774 2.649 1.00 88.25 89 LEU A CA 1
ATOM 656 C C . LEU A 1 89 ? 11.119 -2.992 3.740 1.00 88.25 89 LEU A C 1
ATOM 658 O O . LEU A 1 89 ? 10.113 -2.292 3.748 1.00 88.25 89 LEU A O 1
ATOM 662 N N . ALA A 1 90 ? 11.353 -3.934 4.656 1.00 87.81 90 ALA A N 1
ATOM 663 C CA . ALA A 1 90 ? 10.456 -4.175 5.779 1.00 87.81 90 ALA A CA 1
ATOM 664 C C . ALA A 1 90 ? 10.377 -2.950 6.703 1.00 87.81 90 ALA A C 1
ATOM 666 O O . ALA A 1 90 ? 9.280 -2.505 7.025 1.00 87.81 90 ALA A O 1
ATOM 667 N N . GLU A 1 91 ? 11.519 -2.353 7.053 1.00 88.62 91 GLU A N 1
ATOM 668 C CA . GLU A 1 91 ? 11.588 -1.124 7.858 1.00 88.62 91 GLU A CA 1
ATOM 669 C C . GLU A 1 91 ? 10.823 0.038 7.201 1.00 88.62 91 GLU A C 1
ATOM 671 O O . GLU A 1 91 ? 10.002 0.684 7.853 1.00 88.62 91 GLU A O 1
ATOM 676 N N . ASP A 1 92 ? 11.027 0.268 5.900 1.00 87.69 92 ASP A N 1
ATOM 677 C CA . ASP A 1 92 ? 10.328 1.321 5.155 1.00 87.69 92 ASP A CA 1
ATOM 678 C C . ASP A 1 92 ? 8.806 1.067 5.123 1.00 87.69 92 ASP A C 1
ATOM 680 O O . ASP A 1 92 ? 7.998 1.982 5.322 1.00 87.69 92 ASP A O 1
ATOM 684 N N . LEU A 1 93 ? 8.383 -0.187 4.925 1.00 87.00 93 LEU A N 1
ATOM 685 C CA . LEU A 1 93 ? 6.967 -0.569 4.932 1.00 87.00 93 LEU A CA 1
ATOM 686 C C . LEU A 1 93 ? 6.338 -0.453 6.326 1.00 87.00 93 LEU A C 1
ATOM 688 O O . LEU A 1 93 ? 5.176 -0.066 6.435 1.00 87.00 93 LEU A O 1
ATOM 692 N N . GLU A 1 94 ? 7.077 -0.745 7.397 1.00 85.19 94 GLU A N 1
ATOM 693 C CA . GLU A 1 94 ? 6.612 -0.565 8.778 1.00 85.19 94 GLU A CA 1
ATOM 694 C C . GLU A 1 94 ? 6.406 0.905 9.151 1.00 85.19 94 GLU A C 1
ATOM 696 O O . GLU A 1 94 ? 5.607 1.196 10.042 1.00 85.19 94 GLU A O 1
ATOM 701 N N . GLN A 1 95 ? 7.079 1.834 8.472 1.00 85.25 95 GLN A N 1
ATOM 702 C CA . GLN A 1 95 ? 6.917 3.272 8.692 1.00 85.25 95 GLN A CA 1
ATOM 703 C C . GLN A 1 95 ? 5.814 3.891 7.829 1.00 85.25 95 GLN A C 1
ATOM 705 O O . GLN A 1 95 ? 5.279 4.941 8.179 1.00 85.25 95 GLN A O 1
ATOM 710 N N . THR A 1 96 ? 5.414 3.234 6.740 1.00 86.94 96 THR A N 1
ATOM 711 C CA . THR A 1 96 ? 4.506 3.819 5.747 1.00 86.94 96 THR A CA 1
ATOM 712 C C . THR A 1 96 ? 3.065 3.327 5.921 1.00 86.94 96 THR A C 1
ATOM 714 O O . THR A 1 96 ? 2.467 2.760 5.010 1.00 86.94 96 THR A O 1
ATOM 717 N N . TRP A 1 97 ? 2.461 3.557 7.090 1.00 85.62 97 TRP A N 1
ATOM 718 C CA . TRP A 1 97 ? 1.050 3.198 7.338 1.00 85.62 97 TRP A CA 1
ATOM 719 C C . TRP A 1 97 ? 0.052 4.084 6.583 1.00 85.62 97 TRP A C 1
ATOM 721 O O . TRP A 1 97 ? -1.100 3.696 6.395 1.00 85.62 97 TRP A O 1
ATOM 731 N N . GLU A 1 98 ? 0.502 5.239 6.092 1.00 85.56 98 GLU A N 1
ATOM 732 C CA . GLU A 1 98 ? -0.283 6.184 5.290 1.00 85.56 98 GLU A CA 1
ATOM 733 C C . GLU A 1 98 ? -0.860 5.558 4.011 1.00 85.56 98 GLU A C 1
ATOM 735 O O . GLU A 1 98 ? -1.928 5.968 3.560 1.00 85.56 98 GLU A O 1
ATOM 740 N N . VAL A 1 99 ? -0.222 4.519 3.453 1.00 88.12 99 VAL A N 1
ATOM 741 C CA . VAL A 1 99 ? -0.731 3.825 2.252 1.00 88.12 99 VAL A CA 1
ATOM 742 C C . VAL A 1 99 ? -2.070 3.128 2.489 1.00 88.12 99 VAL A C 1
ATOM 744 O O . VAL A 1 99 ? -2.832 2.932 1.546 1.00 88.12 99 VAL A O 1
ATOM 747 N N . LEU A 1 100 ? -2.390 2.787 3.742 1.00 86.62 100 LEU A N 1
ATOM 748 C CA . LEU A 1 100 ? -3.666 2.167 4.101 1.00 86.62 100 LEU A CA 1
ATOM 749 C C . LEU A 1 100 ? -4.821 3.178 4.172 1.00 86.62 100 LEU A C 1
ATOM 751 O O . LEU A 1 100 ? -5.974 2.782 4.336 1.00 86.62 100 LEU A O 1
ATOM 755 N N . ALA A 1 101 ? -4.553 4.474 3.999 1.00 86.69 101 ALA A N 1
ATOM 756 C CA . ALA A 1 101 ? -5.592 5.496 3.959 1.00 86.69 101 ALA A CA 1
ATOM 757 C C . ALA A 1 101 ? -6.588 5.275 2.807 1.00 86.69 101 ALA A C 1
ATOM 759 O O . ALA A 1 101 ? -7.797 5.418 2.989 1.00 86.69 101 ALA A O 1
ATOM 760 N N . GLU A 1 102 ? -6.093 4.901 1.628 1.00 88.75 102 GLU A N 1
ATOM 761 C CA . GLU A 1 102 ? -6.906 4.680 0.428 1.00 88.75 102 GLU A CA 1
ATOM 762 C C . GLU A 1 102 ? -7.891 3.501 0.571 1.00 88.75 102 GLU A C 1
ATOM 764 O O . GLU A 1 102 ? -9.091 3.722 0.371 1.00 88.75 102 GLU A O 1
ATOM 769 N N . PRO A 1 103 ? -7.484 2.293 1.017 1.00 88.12 103 PRO A N 1
ATOM 770 C CA . PRO A 1 103 ? -8.437 1.203 1.224 1.00 88.12 103 PRO A CA 1
ATOM 771 C C . PRO A 1 103 ? -9.461 1.513 2.325 1.00 88.12 103 PRO A C 1
ATOM 773 O O . PRO A 1 103 ? -10.630 1.145 2.187 1.00 88.12 103 PRO A O 1
ATOM 776 N N . ILE A 1 104 ? -9.075 2.239 3.384 1.00 87.75 104 ILE A N 1
ATOM 777 C CA . ILE A 1 104 ? -10.019 2.696 4.419 1.00 87.75 104 ILE A CA 1
ATOM 778 C C . ILE A 1 104 ? -11.069 3.628 3.803 1.00 87.75 104 ILE A C 1
ATOM 780 O O . ILE A 1 104 ? -12.267 3.419 4.001 1.00 87.75 104 ILE A O 1
ATOM 784 N N . GLN A 1 105 ? -10.650 4.610 2.999 1.00 88.94 105 GLN A N 1
ATOM 785 C CA . GLN A 1 105 ? -11.573 5.508 2.298 1.00 88.94 105 GLN A CA 1
ATOM 786 C C . GLN A 1 105 ? -12.517 4.747 1.364 1.00 88.94 105 GLN A C 1
ATOM 788 O O . GLN A 1 105 ? -13.709 5.060 1.309 1.00 88.94 105 GLN A O 1
ATOM 793 N N . THR A 1 106 ? -12.014 3.741 0.651 1.00 91.00 106 THR A N 1
ATOM 794 C CA . THR A 1 106 ? -12.825 2.899 -0.233 1.00 91.00 106 THR A CA 1
ATOM 795 C C . THR A 1 106 ? -13.893 2.138 0.551 1.00 91.00 106 THR A C 1
ATOM 797 O O . THR A 1 106 ? -15.062 2.169 0.166 1.00 91.00 106 THR A O 1
ATOM 800 N N . VAL A 1 107 ? -13.551 1.546 1.700 1.00 89.75 107 VAL A N 1
ATOM 801 C CA . VAL A 1 107 ? -14.543 0.900 2.575 1.00 89.75 107 VAL A CA 1
ATOM 802 C C . VAL A 1 107 ? -15.570 1.906 3.088 1.00 89.75 107 VAL A C 1
ATOM 804 O O . VAL A 1 107 ? -16.769 1.643 3.019 1.00 89.75 107 VAL A O 1
ATOM 807 N N . MET A 1 108 ? -15.142 3.087 3.533 1.00 88.44 108 MET A N 1
ATOM 808 C CA . MET A 1 108 ? -16.067 4.126 3.992 1.00 88.44 108 MET A CA 1
ATOM 809 C C . MET A 1 108 ? -17.069 4.536 2.901 1.00 88.44 108 MET A C 1
ATOM 811 O O . MET A 1 108 ? -18.249 4.716 3.199 1.00 88.44 108 MET A O 1
ATOM 815 N N . ARG A 1 109 ? -16.634 4.619 1.633 1.00 89.88 109 ARG A N 1
ATOM 816 C CA . ARG A 1 109 ? -17.523 4.878 0.485 1.00 89.88 109 ARG A CA 1
ATOM 817 C C . ARG A 1 109 ? -18.527 3.749 0.265 1.00 89.88 109 ARG A C 1
ATOM 819 O O . ARG A 1 109 ? -19.695 4.034 0.025 1.00 89.88 109 ARG A O 1
ATOM 826 N N . ILE A 1 110 ? -18.092 2.492 0.369 1.00 90.50 110 ILE A N 1
ATOM 827 C CA . ILE A 1 110 ? -18.955 1.311 0.194 1.00 90.50 110 ILE A CA 1
ATOM 828 C C . ILE A 1 110 ? -20.077 1.287 1.239 1.00 90.50 110 ILE A C 1
ATOM 830 O O . ILE A 1 110 ? -21.219 0.986 0.902 1.00 90.50 110 ILE A O 1
ATOM 834 N N . TYR A 1 111 ? -19.772 1.648 2.486 1.00 88.38 111 TYR A N 1
ATOM 835 C CA . TYR A 1 111 ? -20.751 1.686 3.579 1.00 88.38 111 TYR A CA 1
ATOM 836 C C . TYR A 1 111 ? -21.516 3.012 3.689 1.00 88.38 111 TYR A C 1
ATOM 838 O O . TYR A 1 111 ? -22.292 3.194 4.622 1.00 88.38 111 TYR A O 1
ATOM 846 N N . GLY A 1 112 ? -21.336 3.934 2.739 1.00 86.19 112 GLY A N 1
ATOM 847 C CA . GLY A 1 112 ? -22.099 5.182 2.686 1.00 86.19 112 GLY A CA 1
ATOM 848 C C . GLY A 1 112 ? -21.749 6.187 3.786 1.00 86.19 112 GLY A C 1
ATOM 849 O O . GLY A 1 112 ? -22.566 7.049 4.105 1.00 86.19 112 GLY A O 1
ATOM 850 N N . ILE A 1 113 ? -20.547 6.107 4.366 1.00 84.38 113 ILE A N 1
ATOM 851 C CA . ILE A 1 113 ? -20.079 7.100 5.335 1.00 84.38 113 ILE A CA 1
ATOM 852 C C . ILE A 1 113 ? -19.849 8.429 4.593 1.00 84.38 113 ILE A C 1
ATOM 854 O O . ILE A 1 113 ? -19.092 8.455 3.616 1.00 84.38 113 ILE A O 1
ATOM 858 N N . PRO A 1 114 ? -20.463 9.542 5.039 1.00 83.69 114 PRO A N 1
ATOM 859 C CA . PRO A 1 114 ? -20.297 10.833 4.388 1.00 83.69 114 PRO A CA 1
ATOM 860 C C . PRO A 1 114 ? -18.866 11.351 4.550 1.00 83.69 114 PRO A C 1
ATOM 862 O O . PRO A 1 114 ? -18.236 11.156 5.592 1.00 83.69 114 PRO A O 1
ATOM 865 N N . GLU A 1 115 ? -18.382 12.022 3.504 1.00 85.19 115 GLU A N 1
ATOM 866 C CA . GLU A 1 115 ? -17.103 12.748 3.473 1.00 85.19 115 GLU A CA 1
ATOM 867 C C . GLU A 1 115 ? -15.891 11.930 3.975 1.00 85.19 115 GLU A C 1
ATOM 869 O O . GLU A 1 115 ? -15.169 12.349 4.881 1.00 85.19 115 GLU A O 1
ATOM 874 N N . PRO A 1 116 ? -15.611 10.756 3.375 1.00 86.31 116 PRO A N 1
ATOM 875 C CA . PRO A 1 116 ? -14.596 9.830 3.881 1.00 86.31 116 PRO A CA 1
ATOM 876 C C . PRO A 1 116 ? -13.179 10.407 3.862 1.00 86.31 116 PRO A C 1
ATOM 878 O O . PRO A 1 116 ? -12.368 10.099 4.732 1.00 86.31 116 PRO A O 1
ATOM 881 N N . TYR A 1 117 ? -12.890 11.268 2.885 1.00 84.31 117 TYR A N 1
ATOM 882 C CA . TYR A 1 117 ? -11.608 11.958 2.790 1.00 84.31 117 TYR A CA 1
ATOM 883 C C . TYR A 1 117 ? -11.409 12.956 3.939 1.00 84.31 117 TYR A C 1
ATOM 885 O O . TYR A 1 117 ? -10.377 12.912 4.604 1.00 84.31 117 TYR A O 1
ATOM 893 N N . GLU A 1 118 ? -12.399 13.816 4.202 1.00 85.62 118 GLU A N 1
ATOM 894 C CA . GLU A 1 118 ? -12.301 14.827 5.262 1.00 85.62 118 GLU A CA 1
ATOM 895 C C . GLU A 1 118 ? -12.280 14.180 6.646 1.00 85.62 118 GLU A C 1
ATOM 897 O O . GLU A 1 118 ? -11.417 14.517 7.449 1.00 85.62 118 GLU A O 1
ATOM 902 N N . LYS A 1 119 ? -13.113 13.159 6.894 1.00 84.12 119 LYS A N 1
ATOM 903 C CA . LYS A 1 119 ? -13.062 12.398 8.152 1.00 84.12 119 LYS A CA 1
ATOM 904 C C . LYS A 1 119 ? -11.688 11.797 8.411 1.00 84.12 119 LYS A C 1
ATOM 906 O O . LYS A 1 119 ? -11.161 11.923 9.511 1.00 84.12 119 LYS A O 1
ATOM 911 N N . LEU A 1 120 ? -11.096 11.144 7.411 1.00 85.75 120 LEU A N 1
ATOM 912 C CA . LEU A 1 120 ? -9.779 10.546 7.598 1.00 85.75 120 LEU A CA 1
ATOM 913 C C . LEU A 1 120 ? -8.715 11.621 7.842 1.00 85.75 120 LEU A C 1
ATOM 915 O O . LEU A 1 120 ? -7.891 11.472 8.736 1.00 85.75 120 LEU A O 1
ATOM 919 N N . LYS A 1 121 ? -8.777 12.729 7.099 1.00 84.88 121 LYS A N 1
ATOM 920 C CA . LYS A 1 121 ? -7.868 13.867 7.247 1.00 84.88 121 LYS A CA 1
ATOM 921 C C . LYS A 1 121 ? -7.970 14.525 8.620 1.00 84.88 121 LYS A C 1
ATOM 923 O O . LYS A 1 121 ? -6.940 14.892 9.175 1.00 84.88 121 LYS A O 1
ATOM 928 N N . GLU A 1 122 ? -9.174 14.691 9.160 1.00 85.19 122 GLU A N 1
ATOM 929 C CA . GLU A 1 122 ? -9.397 15.198 10.517 1.00 85.19 122 GLU A CA 1
ATOM 930 C C . GLU A 1 122 ? -8.785 14.265 11.560 1.00 85.19 122 GLU A C 1
ATOM 932 O O . GLU A 1 122 ? -8.077 14.731 12.453 1.00 85.19 122 GLU A O 1
ATOM 937 N N . LEU A 1 123 ? -8.989 12.956 11.401 1.00 80.19 123 LEU A N 1
ATOM 938 C CA . LEU A 1 123 ? -8.466 11.937 12.308 1.00 80.19 123 LEU A CA 1
ATOM 939 C C . LEU A 1 123 ? -6.936 11.812 12.259 1.00 80.19 123 LEU A C 1
ATOM 941 O O . LEU A 1 123 ? -6.327 11.445 13.256 1.00 80.19 123 LEU A O 1
ATOM 945 N N . THR A 1 124 ? -6.300 12.144 11.134 1.00 82.94 124 THR A N 1
ATOM 946 C CA . THR A 1 124 ? -4.834 12.140 10.996 1.00 82.94 124 THR A CA 1
ATOM 947 C C . THR A 1 124 ? -4.206 13.530 11.149 1.00 82.94 124 THR A C 1
ATOM 949 O O . THR A 1 124 ? -2.996 13.690 10.978 1.00 82.94 124 THR A O 1
ATOM 952 N N . ARG A 1 125 ? -4.985 14.580 11.443 1.00 84.00 125 ARG A N 1
ATOM 953 C CA . ARG A 1 125 ? -4.469 15.955 11.480 1.00 84.00 125 ARG A CA 1
ATOM 954 C C . ARG A 1 125 ? -3.564 16.166 12.692 1.00 84.00 125 ARG A C 1
ATOM 956 O O . ARG A 1 125 ? -4.014 16.161 13.831 1.00 84.00 125 ARG A O 1
ATOM 963 N N . GLY A 1 126 ? -2.286 16.448 12.436 1.00 77.56 126 GLY A N 1
ATOM 964 C CA . GLY A 1 126 ? -1.311 16.749 13.491 1.00 77.56 126 GLY A CA 1
ATOM 965 C C . GLY A 1 126 ? -0.825 15.523 14.269 1.00 77.56 126 GLY A C 1
ATOM 966 O O . GLY A 1 126 ? -0.151 15.686 15.284 1.00 77.56 126 GLY A O 1
ATOM 967 N N . GLN A 1 127 ? -1.134 14.313 13.796 1.00 78.19 127 GLN A N 1
ATOM 968 C CA . GLN A 1 127 ? -0.648 13.058 14.359 1.00 78.19 127 GLN A CA 1
ATOM 969 C C . GLN A 1 127 ? 0.114 12.266 13.297 1.00 78.19 127 GLN A C 1
ATOM 971 O O . GLN A 1 127 ? -0.244 12.281 12.122 1.00 78.19 127 GLN A O 1
ATOM 976 N N . ALA A 1 128 ? 1.163 11.558 13.716 1.00 79.25 128 ALA A N 1
ATOM 977 C CA . ALA A 1 128 ? 1.815 10.589 12.848 1.00 79.25 128 ALA A CA 1
ATOM 978 C C . ALA A 1 128 ? 0.858 9.418 12.585 1.00 79.25 128 ALA A C 1
ATOM 980 O O . ALA A 1 128 ? 0.198 8.925 13.507 1.00 79.25 128 ALA A O 1
ATOM 981 N N . VAL A 1 129 ? 0.788 8.961 11.337 1.00 83.44 129 VAL A N 1
ATOM 982 C CA . VAL A 1 129 ? -0.005 7.787 10.971 1.00 83.44 129 VAL A CA 1
ATOM 983 C C . VAL A 1 129 ? 0.798 6.548 11.348 1.00 83.44 129 VAL A C 1
ATOM 985 O O . VAL A 1 129 ? 1.645 6.078 10.598 1.00 83.44 129 VAL A O 1
ATOM 988 N N . THR A 1 130 ? 0.572 6.054 12.561 1.00 86.56 130 THR A N 1
ATOM 989 C CA . THR A 1 130 ? 1.177 4.823 13.078 1.00 86.56 130 THR A CA 1
ATOM 990 C C . THR A 1 130 ? 0.161 3.686 13.074 1.00 86.56 130 THR A C 1
ATOM 992 O O . THR A 1 130 ? -1.047 3.911 12.952 1.00 86.56 130 THR A O 1
ATOM 995 N N . LYS A 1 131 ? 0.640 2.452 13.264 1.00 85.88 131 LYS A N 1
ATOM 996 C CA . LYS A 1 131 ? -0.209 1.267 13.436 1.00 85.88 131 LYS A CA 1
ATOM 997 C C . LYS A 1 131 ? -1.320 1.485 14.463 1.00 85.88 131 LYS A C 1
ATOM 999 O O . LYS A 1 131 ? -2.479 1.201 14.174 1.00 85.88 131 LYS A O 1
ATOM 1004 N N . ASP A 1 132 ? -0.971 1.991 15.643 1.00 86.75 132 ASP A N 1
ATOM 1005 C CA . ASP A 1 132 ? -1.921 2.151 16.746 1.00 86.75 132 ASP A CA 1
ATOM 1006 C C . ASP A 1 132 ? -2.992 3.195 16.419 1.00 86.75 132 ASP A C 1
ATOM 1008 O O . ASP A 1 132 ? -4.181 2.931 16.598 1.00 86.75 132 ASP A O 1
ATOM 1012 N N . ASN A 1 133 ? -2.592 4.333 15.842 1.00 86.62 133 ASN A N 1
ATOM 1013 C CA . ASN A 1 133 ? -3.529 5.371 15.411 1.00 86.62 133 ASN A CA 1
ATOM 1014 C C . ASN A 1 133 ? -4.465 4.857 14.305 1.00 86.62 133 ASN A C 1
ATOM 1016 O O . ASN A 1 133 ? -5.666 5.122 14.337 1.00 86.62 133 ASN A O 1
ATOM 1020 N N . MET A 1 134 ? -3.958 4.059 13.360 1.00 86.50 134 MET A N 1
ATOM 1021 C CA . MET A 1 134 ? -4.796 3.426 12.334 1.00 86.50 134 MET A CA 1
ATOM 1022 C C . MET A 1 134 ? -5.805 2.441 12.914 1.00 86.50 134 MET A C 1
ATOM 1024 O O . MET A 1 134 ? -6.971 2.468 12.524 1.00 86.50 134 MET A O 1
ATOM 1028 N N . GLN A 1 135 ? -5.405 1.614 13.879 1.00 87.50 135 GLN A N 1
ATOM 1029 C CA . GLN A 1 135 ? -6.333 0.697 14.549 1.00 87.50 135 GLN A CA 1
ATOM 1030 C C . GLN A 1 135 ? -7.413 1.456 15.328 1.00 87.50 135 GLN A C 1
ATOM 1032 O O . GLN A 1 135 ? -8.582 1.078 15.280 1.00 87.50 135 GLN A O 1
ATOM 1037 N N . GLN A 1 136 ? -7.056 2.554 16.001 1.00 88.00 136 GLN A N 1
ATOM 1038 C CA . GLN A 1 136 ? -8.030 3.418 16.676 1.00 88.00 136 GLN A CA 1
ATOM 1039 C C . GLN A 1 136 ? -9.039 4.014 15.690 1.00 88.00 136 GLN A C 1
ATOM 1041 O O . GLN A 1 136 ? -10.240 3.989 15.959 1.00 88.00 136 GLN A O 1
ATOM 1046 N N . ILE A 1 137 ? -8.567 4.481 14.532 1.00 86.88 137 ILE A N 1
ATOM 1047 C CA . ILE A 1 137 ? -9.420 5.027 13.474 1.00 86.88 137 ILE A CA 1
ATOM 1048 C C . ILE A 1 137 ? -10.389 3.963 12.954 1.00 86.88 137 ILE A C 1
ATOM 1050 O O . ILE A 1 137 ? -11.588 4.217 12.918 1.00 86.88 137 ILE A O 1
ATOM 1054 N N . ILE A 1 138 ? -9.907 2.758 12.637 1.00 88.06 138 ILE A N 1
ATOM 1055 C CA . ILE A 1 138 ? -10.741 1.643 12.155 1.00 88.06 138 ILE A CA 1
ATOM 1056 C C . ILE A 1 138 ? -11.809 1.247 13.189 1.00 88.06 138 ILE A C 1
ATOM 1058 O O . ILE A 1 138 ? -12.962 1.000 12.827 1.00 88.06 138 ILE A O 1
ATOM 1062 N N . ASN A 1 139 ? -11.458 1.232 14.477 1.00 87.38 139 ASN A N 1
ATOM 1063 C CA . ASN A 1 139 ? -12.392 0.917 15.561 1.00 87.38 139 ASN A CA 1
ATOM 1064 C C . ASN A 1 139 ? -13.462 1.999 15.768 1.00 87.38 139 ASN A C 1
ATOM 1066 O O . ASN A 1 139 ? -14.570 1.680 16.195 1.00 87.38 139 ASN A O 1
ATOM 1070 N N . GLY A 1 140 ? -13.153 3.260 15.452 1.00 85.69 140 GLY A N 1
ATOM 1071 C CA . GLY A 1 140 ? -14.089 4.383 15.529 1.00 85.69 140 GLY A CA 1
ATOM 1072 C C . GLY A 1 140 ? -15.074 4.480 14.358 1.00 85.69 140 GLY A C 1
ATOM 1073 O O . GLY A 1 140 ? -15.982 5.310 14.401 1.00 85.69 140 GLY A O 1
ATOM 1074 N N . LEU A 1 141 ? -14.916 3.662 13.312 1.00 86.06 141 LEU A N 1
ATOM 1075 C CA . LEU A 1 141 ? -15.828 3.646 12.169 1.00 86.06 141 LEU A CA 1
ATOM 1076 C C . LEU A 1 141 ? -17.083 2.814 12.464 1.00 86.06 141 LEU A C 1
ATOM 1078 O O . LEU A 1 141 ? -17.010 1.684 12.960 1.00 86.06 141 LEU A O 1
ATOM 1082 N N . ASP A 1 142 ? -18.235 3.364 12.078 1.00 86.75 142 ASP A N 1
ATOM 1083 C CA . ASP A 1 142 ? -19.530 2.681 12.096 1.00 86.75 142 ASP A CA 1
ATOM 1084 C C . ASP A 1 142 ? -19.652 1.748 10.879 1.00 86.75 142 ASP A C 1
ATOM 1086 O O . ASP A 1 142 ? -20.264 2.070 9.862 1.00 86.75 142 ASP A O 1
ATOM 1090 N N . ILE A 1 143 ? -18.946 0.618 10.949 1.00 87.81 143 ILE A N 1
ATOM 1091 C CA . ILE A 1 143 ? -18.906 -0.429 9.922 1.00 87.81 143 ILE A CA 1
ATOM 1092 C C . ILE A 1 143 ? -19.168 -1.802 10.557 1.00 87.81 143 ILE A C 1
ATOM 1094 O O . ILE A 1 143 ? -18.882 -1.991 11.744 1.00 87.81 143 ILE A O 1
ATOM 1098 N N . PRO A 1 144 ? -19.667 -2.791 9.788 1.00 91.88 144 PRO A N 1
ATOM 1099 C CA . PRO A 1 144 ? -19.870 -4.145 10.294 1.00 91.88 144 PRO A CA 1
ATOM 1100 C C . PRO A 1 144 ? -18.582 -4.766 10.847 1.00 91.88 144 PRO A C 1
ATOM 1102 O O . PRO A 1 144 ? -17.504 -4.609 10.269 1.00 91.88 144 PRO A O 1
ATOM 1105 N N . GLU A 1 145 ? -18.705 -5.548 11.920 1.00 89.56 145 GLU A N 1
ATOM 1106 C CA . GLU A 1 145 ? -17.558 -6.152 12.615 1.00 89.56 145 GLU A CA 1
ATOM 1107 C C . GLU A 1 145 ? -16.708 -7.053 11.703 1.00 89.56 145 GLU A C 1
ATOM 1109 O O . GLU A 1 145 ? -15.482 -7.059 11.789 1.00 89.56 145 GLU A O 1
ATOM 1114 N N . GLU A 1 146 ? -17.334 -7.766 10.760 1.00 89.81 146 GLU A N 1
ATOM 1115 C CA . GLU A 1 146 ? -16.610 -8.592 9.785 1.00 89.81 146 GLU A CA 1
ATOM 1116 C C . GLU A 1 146 ? -15.634 -7.757 8.937 1.00 89.81 146 GLU A C 1
ATOM 1118 O O . GLU A 1 146 ? -14.508 -8.172 8.656 1.00 89.81 146 GLU A O 1
ATOM 1123 N N . VAL A 1 147 ? -16.056 -6.556 8.547 1.00 88.56 147 VAL A N 1
ATOM 1124 C CA . VAL A 1 147 ? -15.281 -5.636 7.708 1.00 88.56 147 VAL A CA 1
ATOM 1125 C C . VAL A 1 147 ? -14.195 -4.977 8.534 1.00 88.56 147 VAL A C 1
ATOM 1127 O O . VAL A 1 147 ? -13.052 -4.899 8.087 1.00 88.56 147 VAL A O 1
ATOM 1130 N N . ARG A 1 148 ? -14.531 -4.564 9.759 1.00 89.62 148 ARG A N 1
ATOM 1131 C CA . ARG A 1 148 ? -13.569 -4.040 10.726 1.00 89.62 148 ARG A CA 1
ATOM 1132 C C . ARG A 1 1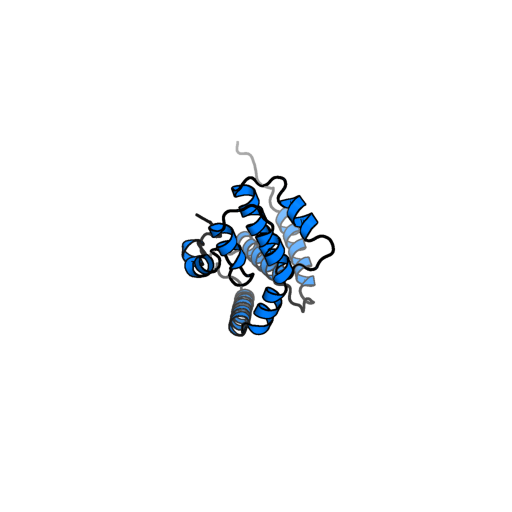48 ? -12.442 -5.040 10.964 1.00 89.62 148 ARG A C 1
ATOM 1134 O O . ARG A 1 148 ? -11.280 -4.685 10.820 1.00 89.62 148 ARG A O 1
ATOM 1141 N N . SER A 1 149 ? -12.773 -6.311 11.200 1.00 89.06 149 SER A N 1
ATOM 1142 C CA . SER A 1 149 ? -11.785 -7.380 11.382 1.00 89.06 149 SER A CA 1
ATOM 1143 C C . SER A 1 149 ? -10.879 -7.564 10.159 1.00 89.06 149 SER A C 1
ATOM 1145 O O . SER A 1 149 ? -9.678 -7.791 10.310 1.00 89.06 149 SER A O 1
ATOM 1147 N N . LYS A 1 150 ? -11.424 -7.446 8.939 1.00 88.69 150 LYS A N 1
ATOM 1148 C CA . LYS A 1 150 ? -10.633 -7.491 7.696 1.00 88.69 150 LYS A CA 1
ATOM 1149 C C . LYS A 1 150 ? -9.699 -6.283 7.579 1.00 88.69 150 LYS A C 1
ATOM 1151 O O . LYS A 1 150 ? -8.516 -6.476 7.315 1.00 88.69 150 LYS A O 1
ATOM 1156 N N . LEU A 1 151 ? -10.198 -5.071 7.827 1.00 87.19 151 LEU A N 1
ATOM 1157 C CA . LEU A 1 151 ? -9.400 -3.842 7.796 1.00 87.19 151 LEU A CA 1
ATOM 1158 C C . LEU A 1 151 ? -8.296 -3.837 8.859 1.00 87.19 151 LEU A C 1
ATOM 1160 O O . LEU A 1 151 ? -7.160 -3.496 8.553 1.00 87.19 151 LEU A O 1
ATOM 1164 N N . SER A 1 152 ? -8.585 -4.285 10.080 1.00 86.62 152 SER A N 1
ATOM 1165 C CA . SER A 1 152 ? -7.602 -4.368 11.166 1.00 86.62 152 SER A CA 1
ATOM 1166 C C . SER A 1 152 ? -6.465 -5.353 10.888 1.00 86.62 152 SER A C 1
ATOM 1168 O O . SER A 1 152 ? -5.394 -5.220 11.479 1.00 86.62 152 SER A O 1
ATOM 1170 N N . LYS A 1 153 ? -6.668 -6.334 10.000 1.00 88.00 153 LYS A N 1
ATOM 1171 C CA . LYS A 1 153 ? -5.628 -7.282 9.569 1.00 88.00 153 LYS A CA 1
ATOM 1172 C C . LYS A 1 153 ? -4.766 -6.757 8.418 1.00 88.00 153 LYS A C 1
ATOM 1174 O O . LYS A 1 153 ? -3.742 -7.374 8.123 1.00 88.00 153 LYS A O 1
ATOM 1179 N N . LEU A 1 154 ? -5.158 -5.664 7.760 1.00 87.88 154 LEU A N 1
ATOM 1180 C CA . LEU A 1 154 ? -4.357 -5.076 6.690 1.00 87.88 154 LEU A CA 1
ATOM 1181 C C . LEU A 1 154 ? -3.073 -4.472 7.254 1.00 87.88 154 LEU A C 1
ATOM 1183 O O . LEU A 1 154 ? -3.062 -3.805 8.289 1.00 87.88 154 LEU A O 1
ATOM 1187 N N . THR A 1 155 ? -1.983 -4.704 6.538 1.00 88.31 155 THR A N 1
ATOM 1188 C CA . THR A 1 155 ? -0.681 -4.102 6.798 1.00 88.31 155 THR A CA 1
ATOM 1189 C C . THR A 1 155 ? -0.117 -3.592 5.476 1.00 88.31 155 THR A C 1
ATOM 1191 O O . THR A 1 155 ? -0.494 -4.105 4.420 1.00 88.31 155 THR A O 1
ATOM 1194 N N . PRO A 1 156 ? 0.821 -2.632 5.489 1.00 86.81 156 PRO A N 1
ATOM 1195 C CA . PRO A 1 156 ? 1.497 -2.202 4.262 1.00 86.81 156 PRO A CA 1
ATOM 1196 C C . PRO A 1 156 ? 2.159 -3.366 3.502 1.00 86.81 156 PRO A C 1
ATOM 1198 O O . PRO A 1 156 ? 2.246 -3.346 2.282 1.00 86.81 156 PRO A O 1
ATOM 1201 N N . HIS A 1 157 ? 2.553 -4.421 4.224 1.00 86.19 157 HIS A N 1
ATOM 1202 C CA . HIS A 1 157 ? 3.142 -5.636 3.663 1.00 86.19 157 HIS A CA 1
ATOM 1203 C C . HIS A 1 157 ? 2.128 -6.522 2.931 1.00 86.19 157 HIS A C 1
ATOM 1205 O O . HIS A 1 157 ? 2.478 -7.159 1.942 1.00 86.19 157 HIS A O 1
ATOM 1211 N N . SER A 1 158 ? 0.887 -6.601 3.423 1.00 85.50 158 SER A N 1
ATOM 1212 C CA . SER A 1 158 ? -0.175 -7.398 2.796 1.00 85.50 158 SER A CA 1
ATOM 1213 C C . SER A 1 158 ? -0.990 -6.608 1.772 1.00 85.50 158 SER A C 1
ATOM 1215 O O . SER A 1 158 ? -1.733 -7.200 0.990 1.00 85.50 158 SER A O 1
ATOM 1217 N N . TYR A 1 159 ? -0.836 -5.283 1.733 1.00 86.81 159 TYR A N 1
ATOM 1218 C CA . TYR A 1 159 ? -1.512 -4.405 0.783 1.00 86.81 159 TYR A CA 1
ATOM 1219 C C . TYR A 1 159 ? -0.745 -4.273 -0.543 1.00 86.81 159 TYR A C 1
ATOM 1221 O O . TYR A 1 159 ? -0.376 -3.183 -0.970 1.00 86.81 159 TYR A O 1
ATOM 1229 N N . THR A 1 160 ? -0.497 -5.402 -1.208 1.00 88.06 160 THR A N 1
ATOM 1230 C CA . THR A 1 160 ? 0.175 -5.464 -2.522 1.00 88.06 160 THR A CA 1
ATOM 1231 C C . THR A 1 160 ? -0.796 -5.671 -3.688 1.00 88.06 160 THR A C 1
ATOM 1233 O O . THR A 1 160 ? -0.399 -5.573 -4.850 1.00 88.06 160 THR A O 1
ATOM 1236 N N . GLY A 1 161 ? -2.080 -5.924 -3.408 1.00 87.06 161 GLY A N 1
ATOM 1237 C CA . GLY A 1 161 ? -3.097 -6.161 -4.435 1.00 87.06 161 GLY A CA 1
ATOM 1238 C C . GLY A 1 161 ? -2.706 -7.311 -5.382 1.00 87.06 161 GLY A C 1
ATOM 1239 O O . GLY A 1 161 ? -2.120 -8.292 -4.930 1.00 87.06 161 GLY A O 1
ATOM 1240 N N . PRO A 1 162 ? -2.984 -7.210 -6.696 1.00 86.06 162 PRO A N 1
ATOM 1241 C CA . PRO A 1 162 ? -2.618 -8.237 -7.675 1.00 86.06 162 PRO A CA 1
ATOM 1242 C C . PRO A 1 162 ? -1.157 -8.132 -8.151 1.00 86.06 162 PRO A C 1
ATOM 1244 O O . PRO A 1 162 ? -0.808 -8.707 -9.180 1.00 86.06 162 PRO A O 1
ATOM 1247 N N . ALA A 1 163 ? -0.294 -7.362 -7.472 1.00 87.38 163 ALA A N 1
ATOM 1248 C CA . ALA A 1 163 ? 1.052 -7.070 -7.967 1.00 87.38 163 ALA A CA 1
ATOM 1249 C C . ALA A 1 163 ? 1.900 -8.332 -8.180 1.00 87.38 163 ALA A C 1
ATOM 1251 O O . ALA A 1 163 ? 2.607 -8.426 -9.183 1.00 87.38 163 ALA A O 1
ATOM 1252 N N . GLU A 1 164 ? 1.814 -9.307 -7.272 1.00 89.56 164 GLU A N 1
ATOM 1253 C CA . GLU A 1 164 ? 2.545 -10.571 -7.400 1.00 89.56 164 GLU A CA 1
ATOM 1254 C C . GLU A 1 164 ? 2.067 -11.382 -8.612 1.00 89.56 164 GLU A C 1
ATOM 1256 O O . GLU A 1 164 ? 2.885 -11.845 -9.412 1.00 89.56 164 GLU A O 1
ATOM 1261 N N . ASP A 1 165 ? 0.750 -11.505 -8.778 1.00 87.19 165 ASP A N 1
ATOM 1262 C CA . ASP A 1 165 ? 0.145 -12.243 -9.888 1.00 87.19 165 ASP A CA 1
ATOM 1263 C C . ASP A 1 165 ? 0.502 -11.603 -11.234 1.00 87.19 165 ASP A C 1
ATOM 1265 O O . ASP A 1 165 ? 0.929 -12.286 -12.165 1.00 87.19 165 ASP A O 1
ATOM 1269 N N . LEU A 1 166 ? 0.415 -10.273 -11.327 1.00 86.69 166 LEU A N 1
ATOM 1270 C CA . LEU A 1 166 ? 0.784 -9.527 -12.530 1.00 86.69 166 LEU A CA 1
ATOM 1271 C C . LEU A 1 166 ? 2.277 -9.645 -12.854 1.00 86.69 166 LEU A C 1
ATOM 1273 O O . LEU A 1 166 ? 2.640 -9.763 -14.024 1.00 86.69 166 LEU A O 1
ATOM 1277 N N . ALA A 1 167 ? 3.145 -9.631 -11.839 1.00 87.81 167 ALA A N 1
ATOM 1278 C CA . ALA A 1 167 ? 4.583 -9.795 -12.030 1.00 87.81 167 ALA A CA 1
ATOM 1279 C C . ALA A 1 167 ? 4.934 -11.197 -12.548 1.00 87.81 167 ALA A C 1
ATOM 1281 O O . ALA A 1 167 ? 5.805 -11.341 -13.408 1.00 87.81 167 ALA A O 1
ATOM 1282 N N . ARG A 1 168 ? 4.242 -12.227 -12.052 1.00 88.00 168 ARG A N 1
ATOM 1283 C CA . ARG A 1 168 ? 4.419 -13.621 -12.475 1.00 88.00 168 ARG A CA 1
ATOM 1284 C C . ARG A 1 168 ? 3.916 -13.854 -13.898 1.00 88.00 168 ARG A C 1
ATOM 1286 O O . ARG A 1 168 ? 4.605 -14.489 -14.694 1.00 88.00 168 ARG A O 1
ATOM 1293 N N . ASP A 1 169 ? 2.764 -13.281 -14.227 1.00 88.06 169 ASP A N 1
ATOM 1294 C CA . ASP A 1 169 ? 2.081 -13.479 -15.505 1.00 88.06 169 ASP A CA 1
ATOM 1295 C C . ASP A 1 169 ? 2.424 -12.402 -16.545 1.00 88.06 169 ASP A C 1
ATOM 1297 O O . ASP A 1 169 ? 1.711 -12.249 -17.535 1.00 88.06 169 ASP A O 1
ATOM 1301 N N . ILE A 1 170 ? 3.520 -11.655 -16.376 1.00 85.06 170 ILE A N 1
ATOM 1302 C CA . ILE A 1 170 ? 3.845 -10.506 -17.239 1.00 85.06 170 ILE A CA 1
ATOM 1303 C C . ILE A 1 170 ? 3.852 -10.860 -18.737 1.00 85.06 170 ILE A C 1
ATOM 1305 O O . ILE A 1 170 ? 3.361 -10.092 -19.560 1.00 85.06 170 ILE A O 1
ATOM 1309 N N . MET A 1 171 ? 4.312 -12.065 -19.088 1.00 81.00 171 MET A N 1
ATOM 1310 C CA . MET A 1 171 ? 4.370 -12.564 -20.470 1.00 81.00 171 MET A CA 1
ATOM 1311 C C . MET A 1 171 ? 2.992 -12.873 -21.076 1.00 81.00 171 MET A C 1
ATOM 1313 O O . MET A 1 171 ? 2.866 -12.982 -22.291 1.00 81.00 171 MET A O 1
ATOM 1317 N N . LYS A 1 172 ? 1.953 -13.037 -20.250 1.00 80.62 172 LYS A N 1
ATOM 1318 C CA . LYS A 1 172 ? 0.564 -13.209 -20.702 1.00 80.62 172 LYS A CA 1
ATOM 1319 C C . LYS A 1 172 ? -0.059 -11.876 -21.113 1.00 80.62 172 LYS A C 1
ATOM 1321 O O . LYS A 1 172 ? -0.909 -11.846 -22.002 1.00 80.62 172 LYS A O 1
ATOM 1326 N N . TRP A 1 173 ? 0.342 -10.802 -20.438 1.00 72.69 173 TRP A N 1
ATOM 1327 C CA . TRP A 1 173 ? -0.269 -9.480 -20.557 1.00 72.69 173 TRP A CA 1
ATOM 1328 C C . TRP A 1 173 ? 0.516 -8.529 -21.455 1.00 72.69 173 TRP A C 1
ATOM 1330 O O . TRP A 1 173 ? -0.063 -7.567 -21.947 1.00 72.69 173 TRP A O 1
ATOM 1340 N N . VAL A 1 174 ? 1.809 -8.787 -21.674 1.00 75.88 174 VAL A N 1
ATOM 1341 C CA . VAL A 1 174 ? 2.691 -7.928 -22.467 1.00 75.88 174 VAL A CA 1
ATOM 1342 C C . VAL A 1 174 ? 3.271 -8.710 -23.638 1.00 75.88 174 VAL A C 1
ATOM 1344 O O . VAL A 1 174 ? 4.022 -9.666 -23.453 1.00 75.88 174 VAL A O 1
ATOM 1347 N N . ASP A 1 175 ? 2.964 -8.252 -24.850 1.00 72.75 175 ASP A N 1
ATOM 1348 C CA . ASP A 1 175 ? 3.662 -8.679 -26.058 1.00 72.75 175 ASP A CA 1
ATOM 1349 C C . ASP A 1 175 ? 4.963 -7.873 -26.211 1.00 72.75 175 ASP A C 1
ATOM 1351 O O . ASP A 1 175 ? 4.967 -6.680 -26.515 1.00 72.75 175 ASP A O 1
ATOM 1355 N N . LEU A 1 176 ? 6.097 -8.523 -25.960 1.00 68.75 176 LEU A N 1
ATOM 1356 C CA . LEU A 1 176 ? 7.409 -7.879 -26.041 1.00 68.75 176 LEU A CA 1
ATOM 1357 C C . LEU A 1 176 ? 7.895 -7.672 -27.486 1.00 68.75 176 LEU A C 1
ATOM 1359 O O . LEU A 1 176 ? 8.867 -6.942 -27.683 1.00 68.75 176 LEU A O 1
ATOM 1363 N N . GLU A 1 177 ? 7.244 -8.280 -28.482 1.00 65.62 177 GLU A N 1
ATOM 1364 C CA . GLU A 1 177 ? 7.591 -8.137 -29.900 1.00 65.62 177 GLU A CA 1
ATOM 1365 C C . GLU A 1 177 ? 6.810 -7.001 -30.575 1.00 65.62 177 GLU A C 1
ATOM 1367 O O . GLU A 1 177 ? 7.386 -6.257 -31.371 1.00 65.62 177 GLU A O 1
ATOM 1372 N N . SER A 1 178 ? 5.527 -6.819 -30.238 1.00 64.62 178 SER A N 1
ATOM 1373 C CA . SER A 1 178 ? 4.679 -5.763 -30.823 1.00 64.62 178 SER A CA 1
ATOM 1374 C C . SER A 1 178 ? 4.547 -4.488 -29.970 1.00 64.62 178 SER A C 1
ATOM 1376 O O . SER A 1 178 ? 4.069 -3.463 -30.466 1.00 64.62 178 SER A O 1
ATOM 1378 N N . GLY A 1 179 ? 5.034 -4.503 -28.723 1.00 57.19 179 GLY A N 1
ATOM 1379 C CA . GLY A 1 179 ? 4.985 -3.379 -27.782 1.00 57.19 179 GLY A CA 1
ATOM 1380 C C . GLY A 1 179 ? 3.884 -3.520 -26.723 1.00 57.19 179 GLY A C 1
ATOM 1381 O O . GLY A 1 179 ? 3.147 -4.497 -26.690 1.00 57.19 179 GLY A O 1
ATOM 1382 N N . PHE A 1 180 ? 3.773 -2.537 -25.817 1.00 54.78 180 PHE A N 1
ATOM 1383 C CA . PHE A 1 180 ? 2.894 -2.594 -24.635 1.00 54.78 180 PHE A CA 1
ATOM 1384 C C . PHE A 1 180 ? 1.398 -2.547 -25.014 1.00 54.78 180 PHE A C 1
ATOM 1386 O O . PHE A 1 180 ? 0.752 -1.504 -24.955 1.00 54.78 180 PHE A O 1
ATOM 1393 N N . GLN A 1 181 ? 0.855 -3.681 -25.447 1.00 54.44 181 GLN A N 1
ATOM 1394 C CA . GLN A 1 181 ? -0.562 -3.902 -25.716 1.00 54.44 181 GLN A CA 1
ATOM 1395 C C . GLN A 1 181 ? -1.165 -4.600 -24.492 1.00 54.44 181 GLN A C 1
ATOM 1397 O O . GLN A 1 181 ? -1.058 -5.817 -24.362 1.00 54.44 181 GLN A O 1
ATOM 1402 N N . ILE A 1 182 ? -1.774 -3.837 -23.579 1.00 54.69 182 ILE A N 1
ATOM 1403 C CA . ILE A 1 182 ? -2.609 -4.423 -22.520 1.00 54.69 182 ILE A CA 1
ATOM 1404 C C . ILE A 1 182 ? -3.898 -4.906 -23.197 1.00 54.69 182 ILE A C 1
ATOM 1406 O O . ILE A 1 182 ? -4.600 -4.092 -23.798 1.00 54.69 182 ILE A O 1
ATOM 1410 N N .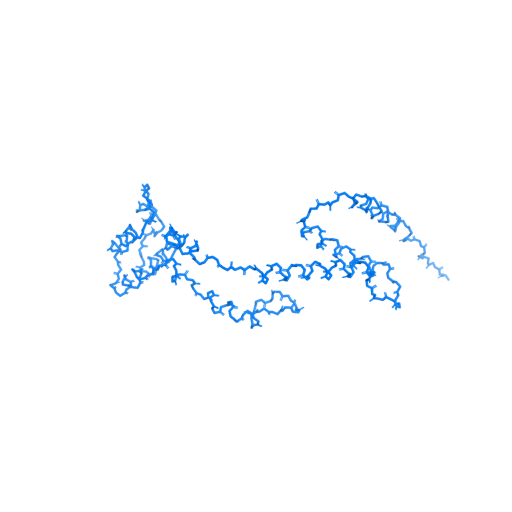 LYS A 1 183 ? -4.169 -6.214 -23.144 1.00 50.84 183 LYS A N 1
ATOM 1411 C CA . LYS A 1 183 ? -5.438 -6.792 -23.617 1.00 50.84 183 LYS A CA 1
ATOM 1412 C C . LYS A 1 183 ? -6.605 -6.455 -22.700 1.00 50.84 183 LYS A C 1
ATOM 1414 O O . LYS A 1 183 ? -6.396 -6.459 -21.467 1.00 50.84 183 LYS A O 1
#

InterPro domains:
  IPR008948 L-Aspartase-like [SSF48557] (66-174)
  IPR013539 Adenylosuccinate lyase PurB, C-terminal [PF08328] (81-160)
  IPR047136 Adenylosuccinate lyase PurB, bacteria [PTHR43411] (79-176)

Radius of gyration: 29.26 Å; chains: 1; bounding box: 56×35×93 Å

Sequence (183 aa):
MEGGVGRRMEGAGKAVGGWVGRRMEGAGKAVGGDCGRMALMAASANLHCIAYGDPEQNRAPKPFVDAYNNFLSSSRDKCRNRKVNESRLAEDLEQTWEVLAEPIQTVMRIYGIPEPYEKLKELTRGQAVTKDNMQQIINGLDIPEEVRSKLSKLTPHSYTGPAEDLARDIMKWVDLESGFQIK

Secondary structure (DSSP, 8-state):
-------SSSHHHHHHHHHHHHHHHGGGG--S--HHHHHHHHHHHHHHHHHH--TT-----HHHHHHHHHHHHHHHHHHHTPPP-HHHHHHHHHH-GGGGHHHHHHHHHHTT-S-HHHHHHHHTTTS---HHHHHHHHHTS---HHHHHHHHT--TTT--TTHHHHHHTHHHH-BTTTB----

Foldseek 3Di:
DDDDDPDDDPPPVVVVVVVVVVVVVVVPPDDDDDPPVLVVVVVVQVVCCVVPNDPPDSDRDPVNVVVVVVVVVVVVVVVVPDDDDVVVVVVVQQQPLVVLLVVQLVQCVVVPPPPSPVLVCVLPPPHRNHLVSQLVSLVPDPDDPVVSVVSNPDGSVNPCPCVVVCVVCVVVQQDPVVGRDGD

Organism: Zea mays (NCBI:txid4577)

pLDDT: mean 70.28, std 20.51, range [31.0, 92.06]